Protein AF-A0A6N9DF84-F1 (afdb_monomer_lite)

Structure (mmCIF, N/CA/C/O backbone):
data_AF-A0A6N9DF84-F1
#
_entry.id   AF-A0A6N9DF84-F1
#
loop_
_atom_site.group_PDB
_atom_site.id
_atom_site.type_symbol
_atom_site.label_atom_id
_atom_site.label_alt_id
_atom_site.label_comp_id
_atom_site.label_asym_id
_atom_site.label_entity_id
_atom_site.label_seq_id
_atom_site.pdbx_PDB_ins_code
_atom_site.Cartn_x
_atom_site.Cartn_y
_atom_site.Cartn_z
_atom_site.occupancy
_atom_site.B_iso_or_equiv
_atom_site.auth_seq_id
_atom_site.auth_comp_id
_atom_site.auth_asym_id
_atom_site.auth_atom_id
_atom_site.pdbx_PDB_model_num
ATOM 1 N N . MET A 1 1 ? -8.464 32.380 10.630 1.00 71.69 1 MET A N 1
ATOM 2 C CA . MET A 1 1 ? -8.326 32.955 11.989 1.00 71.69 1 MET A CA 1
ATOM 3 C C . MET A 1 1 ? -9.601 33.672 12.402 1.00 71.69 1 MET A C 1
ATOM 5 O O . MET A 1 1 ? -10.217 34.323 11.565 1.00 71.69 1 MET A O 1
ATOM 9 N N . THR A 1 2 ? -10.036 33.519 13.653 1.00 75.25 2 THR A N 1
ATOM 10 C CA . THR A 1 2 ? -11.281 34.129 14.154 1.00 75.25 2 THR A CA 1
ATOM 11 C C . THR A 1 2 ? -11.087 35.616 14.469 1.00 75.25 2 THR A C 1
ATOM 13 O O . THR A 1 2 ? -9.963 36.092 14.637 1.00 75.25 2 THR A O 1
ATOM 16 N N . GLY A 1 3 ? -12.190 36.363 14.586 1.00 67.50 3 GLY A N 1
ATOM 17 C CA . GLY A 1 3 ? -12.148 37.767 15.011 1.00 67.50 3 GLY A CA 1
ATOM 18 C C . GLY A 1 3 ? -11.641 37.977 16.444 1.00 67.50 3 GLY A C 1
ATOM 19 O O . GLY A 1 3 ? -11.084 39.033 16.733 1.00 67.50 3 GLY A O 1
ATOM 20 N N . GLU A 1 4 ? -11.775 36.972 17.313 1.00 79.88 4 GLU A N 1
ATOM 21 C CA . GLU A 1 4 ? -11.398 37.064 18.731 1.00 79.88 4 GLU A CA 1
ATOM 22 C C . GLU A 1 4 ? -9.873 37.171 18.934 1.00 79.88 4 GLU A C 1
ATOM 24 O O . GLU A 1 4 ? -9.422 37.824 19.872 1.00 79.88 4 GLU A O 1
ATOM 29 N N . LEU A 1 5 ? -9.067 36.708 17.968 1.00 76.50 5 LEU A N 1
ATOM 30 C CA . LEU A 1 5 ? -7.610 36.879 17.998 1.00 76.50 5 LEU A CA 1
ATOM 31 C C . LEU A 1 5 ? -7.202 38.361 18.103 1.00 76.50 5 LEU A C 1
ATOM 33 O O . LEU A 1 5 ? -6.270 38.712 18.820 1.00 76.50 5 LEU A O 1
ATOM 37 N N . PHE A 1 6 ? -7.926 39.265 17.436 1.00 74.81 6 PHE A N 1
ATOM 38 C CA . PHE A 1 6 ? -7.647 40.704 17.508 1.00 74.81 6 PHE A CA 1
ATOM 39 C C . PHE A 1 6 ? -8.017 41.304 18.873 1.00 74.81 6 PHE A C 1
ATOM 41 O O . PHE A 1 6 ? -7.376 42.264 19.325 1.00 74.81 6 PHE A O 1
ATOM 48 N N . ASN A 1 7 ? -9.008 40.721 19.552 1.00 76.19 7 ASN A N 1
ATOM 49 C CA . ASN A 1 7 ? -9.367 41.086 20.919 1.00 76.19 7 ASN A CA 1
ATOM 50 C C . ASN A 1 7 ? -8.267 40.641 21.894 1.00 76.19 7 ASN A C 1
ATOM 52 O O . ASN A 1 7 ? -7.880 41.424 22.762 1.00 76.19 7 ASN A O 1
ATOM 56 N N . GLU A 1 8 ? -7.690 39.451 21.703 1.00 73.38 8 GLU A N 1
ATOM 57 C CA . GLU A 1 8 ? -6.551 38.967 22.492 1.00 73.38 8 GLU A CA 1
ATOM 58 C C . GLU A 1 8 ? -5.288 39.801 22.282 1.00 73.38 8 GLU A C 1
ATOM 60 O O . GLU A 1 8 ? -4.678 40.240 23.259 1.00 73.38 8 GLU A O 1
ATOM 65 N N . ILE A 1 9 ? -4.937 40.112 21.028 1.00 77.81 9 ILE A N 1
ATOM 66 C CA . ILE A 1 9 ? -3.773 40.955 20.724 1.00 77.81 9 ILE A CA 1
ATOM 67 C C . ILE A 1 9 ? -3.919 42.319 21.408 1.00 77.81 9 ILE A C 1
ATOM 69 O O . ILE A 1 9 ? -2.969 42.840 21.985 1.00 77.81 9 ILE A O 1
ATOM 73 N N . THR A 1 10 ? -5.121 42.894 21.431 1.00 78.50 10 THR A N 1
ATOM 74 C CA . THR A 1 10 ? -5.357 44.205 22.057 1.00 78.50 10 THR A CA 1
ATOM 75 C C . THR A 1 10 ? -5.093 44.208 23.572 1.00 78.50 10 THR A C 1
ATOM 77 O O . THR A 1 10 ? -4.711 45.253 24.110 1.00 78.50 10 THR A O 1
ATOM 80 N N . ARG A 1 11 ? -5.205 43.049 24.242 1.00 75.81 11 ARG A N 1
ATOM 81 C CA . ARG A 1 11 ? -4.964 42.866 25.686 1.00 75.81 11 ARG A CA 1
ATOM 82 C C . ARG A 1 11 ? -3.478 42.745 26.066 1.00 75.81 11 ARG A C 1
ATOM 84 O O . ARG A 1 11 ? -3.171 42.727 27.257 1.00 75.81 11 ARG A O 1
ATOM 91 N N . LEU A 1 12 ? -2.549 42.663 25.108 1.00 78.25 12 LEU A N 1
ATOM 92 C CA . LEU A 1 12 ? -1.112 42.581 25.408 1.00 78.25 12 LEU A CA 1
ATOM 93 C C . LEU A 1 12 ? -0.565 43.915 25.941 1.00 78.25 12 LEU A C 1
ATOM 95 O O . LEU A 1 12 ? -0.914 44.989 25.453 1.00 78.25 12 LEU A O 1
ATOM 99 N N . ALA A 1 13 ? 0.338 43.839 26.922 1.00 76.94 13 ALA A N 1
ATOM 100 C CA . ALA A 1 13 ? 0.861 45.017 27.617 1.00 76.94 13 ALA A CA 1
ATOM 101 C C . ALA A 1 13 ? 1.800 45.886 26.756 1.00 76.94 13 ALA A C 1
ATOM 103 O O . ALA A 1 13 ? 1.806 47.105 26.909 1.00 76.94 13 ALA A O 1
ATOM 104 N N . SER A 1 14 ? 2.586 45.283 25.853 1.00 85.44 14 SER A N 1
ATOM 105 C CA . SER A 1 14 ? 3.562 46.009 25.025 1.00 85.44 14 SER A CA 1
ATOM 106 C C . SER A 1 14 ? 2.943 46.493 23.704 1.00 85.44 14 SER A C 1
ATOM 108 O O . SER A 1 14 ? 2.490 45.662 22.911 1.00 85.44 14 SER A O 1
ATOM 110 N N . PRO A 1 15 ? 2.955 47.809 23.413 1.00 78.94 15 PRO A N 1
ATOM 111 C CA . PRO A 1 15 ? 2.490 48.355 22.136 1.00 78.94 15 PRO A CA 1
ATOM 112 C C . PRO A 1 15 ? 3.222 47.786 20.914 1.00 78.94 15 PRO A C 1
ATOM 114 O O . PRO A 1 15 ? 2.586 47.537 19.894 1.00 78.94 15 PRO A O 1
ATOM 117 N N . GLU A 1 16 ? 4.523 47.530 21.032 1.00 79.62 16 GLU A N 1
ATOM 118 C CA . GLU A 1 16 ? 5.366 47.000 19.952 1.00 79.62 16 GLU A CA 1
ATOM 119 C C . GLU A 1 16 ? 4.985 45.553 19.612 1.00 79.62 16 GLU A C 1
ATOM 121 O O . GLU A 1 16 ? 4.795 45.208 18.447 1.00 79.62 16 GLU A O 1
ATOM 126 N N . VAL A 1 17 ? 4.765 44.721 20.637 1.00 76.50 17 VAL A N 1
ATOM 127 C CA . VAL A 1 17 ? 4.307 43.332 20.463 1.00 76.50 17 VAL A CA 1
ATOM 128 C C . VAL A 1 17 ? 2.892 43.294 19.881 1.00 76.50 17 VAL A C 1
ATOM 130 O O . VAL A 1 17 ? 2.601 42.449 19.036 1.00 76.50 17 VAL A O 1
ATOM 133 N N . ARG A 1 18 ? 2.014 44.227 20.281 1.00 82.62 18 ARG A N 1
ATOM 134 C CA . ARG A 1 18 ? 0.667 44.343 19.700 1.00 82.62 18 ARG A CA 1
ATOM 135 C C . ARG A 1 18 ? 0.703 44.643 18.215 1.00 82.62 18 ARG A C 1
ATOM 137 O O . ARG A 1 18 ? -0.056 44.027 17.474 1.00 82.62 18 ARG A O 1
ATOM 144 N N . GLN A 1 19 ? 1.547 45.582 17.796 1.00 78.94 19 GLN A N 1
ATOM 145 C CA . GLN A 1 19 ? 1.646 45.943 16.388 1.00 78.94 19 GLN A CA 1
ATOM 146 C C . GLN A 1 19 ? 2.180 44.764 15.568 1.00 78.94 19 GLN A C 1
ATOM 148 O O . GLN A 1 19 ? 1.513 44.343 14.630 1.00 78.94 19 GLN A O 1
ATOM 153 N N . GLY A 1 20 ? 3.278 44.138 16.007 1.00 79.12 20 GLY A N 1
ATOM 154 C CA . GLY A 1 20 ? 3.841 42.976 15.312 1.00 79.12 20 GLY A CA 1
ATOM 155 C C . GLY A 1 20 ? 2.872 41.789 15.206 1.00 79.12 20 GLY A C 1
ATOM 156 O O . GLY A 1 20 ? 2.786 41.156 14.157 1.00 79.12 20 GLY A O 1
ATOM 157 N N . GLN A 1 21 ? 2.090 41.499 16.254 1.00 79.75 21 GLN A N 1
ATOM 158 C CA . GLN A 1 21 ? 1.081 40.435 16.183 1.00 79.75 21 GLN A CA 1
ATOM 159 C C . GLN A 1 21 ? -0.134 40.803 15.327 1.00 79.75 21 GLN A C 1
ATOM 161 O O . GLN A 1 21 ? -0.714 39.916 14.705 1.00 79.75 21 GLN A O 1
ATOM 166 N N . ARG A 1 22 ? -0.526 42.084 15.274 1.00 80.81 22 ARG A N 1
ATOM 167 C CA . ARG A 1 22 ? -1.588 42.547 14.367 1.00 80.81 22 ARG A CA 1
ATOM 168 C C . ARG A 1 22 ? -1.168 42.397 12.914 1.00 80.81 22 ARG A C 1
ATOM 170 O O . ARG A 1 22 ? -1.946 41.854 12.137 1.00 80.81 22 ARG A O 1
ATOM 177 N N . ASP A 1 23 ? 0.043 42.830 12.580 1.00 81.94 23 ASP A N 1
ATOM 178 C CA . ASP A 1 23 ? 0.577 42.745 11.220 1.00 81.94 23 ASP A CA 1
ATOM 179 C C . ASP A 1 23 ? 0.625 41.282 10.753 1.00 81.94 23 ASP A C 1
ATOM 181 O O . ASP A 1 23 ? 0.102 40.958 9.691 1.00 81.94 23 ASP A O 1
ATOM 185 N N . LEU A 1 24 ? 1.109 40.374 11.608 1.00 79.12 24 LEU A N 1
ATOM 186 C CA . LEU A 1 24 ? 1.111 38.936 11.332 1.00 79.12 24 LEU A CA 1
ATOM 187 C C . LEU A 1 24 ? -0.308 38.351 11.201 1.00 79.12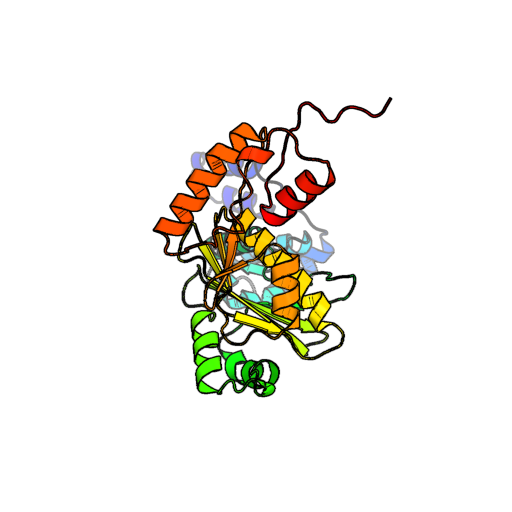 24 LEU A C 1
ATOM 189 O O . LEU A 1 24 ? -0.571 37.540 10.319 1.00 79.12 24 LEU A O 1
ATOM 193 N N . ALA A 1 25 ? -1.251 38.754 12.059 1.00 77.94 25 ALA A N 1
ATOM 194 C CA . ALA A 1 25 ? -2.633 38.271 11.997 1.00 77.94 25 ALA A CA 1
ATOM 195 C C . ALA A 1 25 ? -3.354 38.693 10.703 1.00 77.94 25 ALA A C 1
ATOM 197 O O . ALA A 1 25 ? -4.259 37.987 10.255 1.00 77.94 25 ALA A O 1
ATOM 198 N N . HIS A 1 26 ? -2.956 39.816 10.095 1.00 80.50 26 HIS A N 1
ATOM 199 C CA . HIS A 1 26 ? -3.494 40.277 8.814 1.00 80.50 26 HIS A CA 1
ATOM 200 C C . HIS A 1 26 ? -3.070 39.412 7.617 1.00 80.50 26 HIS A C 1
ATOM 202 O O . HIS A 1 26 ? -3.765 39.434 6.603 1.00 80.50 26 HIS A O 1
ATOM 208 N N . GLU A 1 27 ? -1.998 38.622 7.728 1.00 82.12 27 GLU A N 1
ATOM 209 C CA . GLU A 1 27 ? -1.557 37.707 6.664 1.00 82.12 27 GLU A CA 1
ATOM 210 C C . GLU A 1 27 ? -2.461 36.468 6.523 1.00 82.12 27 GLU A C 1
ATOM 212 O O . GLU A 1 27 ? -2.444 35.793 5.494 1.00 82.12 27 GLU A O 1
ATOM 217 N N . PHE A 1 28 ? -3.286 36.167 7.533 1.00 78.19 28 PHE A N 1
ATOM 218 C CA . PHE A 1 28 ? -4.138 34.980 7.549 1.00 78.19 28 PHE A CA 1
ATOM 219 C C . PHE A 1 28 ? -5.584 35.281 7.151 1.00 78.19 28 PHE A C 1
ATOM 221 O O . PHE A 1 28 ? -6.188 36.270 7.571 1.00 78.19 28 PHE A O 1
ATOM 228 N N . THR A 1 29 ? -6.204 34.352 6.418 1.00 78.94 29 THR A N 1
ATOM 229 C CA . THR A 1 29 ? -7.628 34.428 6.072 1.00 78.94 29 THR A CA 1
ATOM 230 C C . THR A 1 29 ? -8.490 34.494 7.331 1.00 78.94 29 THR A C 1
ATOM 232 O O . THR A 1 29 ? -8.415 33.629 8.214 1.00 78.94 29 THR A O 1
ATOM 235 N N . ARG A 1 30 ? -9.345 35.517 7.415 1.00 79.75 30 ARG A N 1
ATOM 236 C CA . ARG A 1 30 ? -10.306 35.668 8.507 1.00 79.75 30 ARG A CA 1
ATOM 237 C C . ARG A 1 30 ? -11.529 34.795 8.254 1.00 79.75 30 ARG A C 1
ATOM 239 O O . ARG A 1 30 ? -12.125 34.862 7.186 1.00 79.75 30 ARG A O 1
ATOM 246 N N . ILE A 1 31 ? -11.901 34.010 9.257 1.00 78.12 31 ILE A N 1
ATOM 247 C CA . ILE A 1 31 ? -13.101 33.175 9.218 1.00 78.12 31 ILE A CA 1
ATOM 248 C C . ILE A 1 31 ? -14.251 33.905 9.911 1.00 78.12 31 ILE A C 1
ATOM 250 O O . ILE A 1 31 ? -14.051 34.568 10.935 1.00 78.12 31 ILE A O 1
ATOM 254 N N . SER A 1 32 ? -15.439 33.819 9.321 1.00 76.56 32 SER A N 1
ATOM 255 C CA . SER A 1 32 ? -16.675 34.408 9.831 1.00 76.56 32 SER A CA 1
ATOM 256 C C . SER A 1 32 ? -17.834 33.495 9.453 1.00 76.56 32 SER A C 1
ATOM 258 O O . SER A 1 32 ? -17.913 33.070 8.306 1.00 76.56 32 SER A O 1
ATOM 260 N N . GLY A 1 33 ? -18.718 33.218 10.407 1.00 78.44 33 GLY A N 1
ATOM 261 C CA . GLY A 1 33 ? -19.920 32.406 10.211 1.00 78.44 33 GLY A CA 1
ATOM 262 C C . GLY A 1 33 ? -21.200 33.204 10.475 1.00 78.44 33 GLY A C 1
ATOM 263 O O . GLY A 1 33 ? -21.107 34.335 10.969 1.00 78.44 33 GLY A O 1
ATOM 264 N N . PRO A 1 34 ? -22.386 32.643 10.176 1.00 82.00 34 PRO A N 1
ATOM 265 C CA . PRO A 1 34 ? -23.667 33.247 10.534 1.00 82.00 34 PRO A CA 1
ATOM 266 C C . PRO A 1 34 ? -23.806 33.414 12.054 1.00 82.00 34 PRO A C 1
ATOM 268 O O . PRO A 1 34 ? -23.397 32.542 12.825 1.00 82.00 34 PRO A O 1
ATOM 271 N N . VAL A 1 35 ? -24.399 34.530 12.488 1.00 81.69 35 VAL A N 1
ATOM 272 C CA . VAL A 1 35 ? -24.532 34.868 13.918 1.00 81.69 35 VAL A CA 1
ATOM 273 C C . VAL A 1 35 ? -25.431 33.861 14.638 1.00 81.69 35 VAL A C 1
ATOM 275 O O . VAL A 1 35 ? -25.116 33.446 15.749 1.00 81.69 35 VAL A O 1
ATOM 278 N N . GLU A 1 36 ? -26.490 33.380 13.982 1.00 81.62 36 GLU A N 1
ATOM 279 C CA . GLU A 1 36 ? -27.411 32.407 14.576 1.00 81.62 36 GLU A CA 1
ATOM 280 C C . GLU A 1 36 ? -26.726 31.061 14.861 1.00 81.62 36 GLU A C 1
ATOM 282 O O . GLU A 1 36 ? -26.975 30.422 15.886 1.00 81.62 36 GLU A O 1
ATOM 287 N N . VAL A 1 37 ? -25.828 30.636 13.964 1.00 83.19 37 VAL A N 1
ATOM 288 C CA . VAL A 1 37 ? -25.052 29.397 14.123 1.00 83.19 37 VAL A CA 1
ATOM 289 C C . VAL A 1 37 ? -24.026 29.565 15.240 1.00 83.19 37 VAL A C 1
ATOM 291 O O . VAL A 1 37 ? -23.871 28.673 16.073 1.00 83.19 37 VAL A O 1
ATOM 294 N N . PHE A 1 38 ? -23.383 30.732 15.314 1.00 88.38 38 PHE A N 1
ATOM 295 C CA . PHE A 1 38 ? -22.461 31.062 16.396 1.00 88.38 38 PHE A CA 1
ATOM 296 C C . PHE A 1 38 ? -23.124 30.961 17.776 1.00 88.38 38 PHE A C 1
ATOM 298 O O . PHE A 1 38 ? -22.586 30.276 18.648 1.00 88.38 38 PHE A O 1
ATOM 305 N N . ASP A 1 39 ? -24.293 31.577 17.973 1.00 87.06 39 ASP A N 1
ATOM 306 C CA . ASP A 1 39 ? -24.990 31.567 19.266 1.00 87.06 39 ASP A CA 1
ATOM 307 C C . ASP A 1 39 ? -25.406 30.145 19.682 1.00 87.06 39 ASP A C 1
ATOM 309 O O . ASP A 1 39 ? -25.282 29.754 20.852 1.00 87.06 39 ASP A O 1
ATOM 313 N N . SER A 1 40 ? -25.841 29.334 18.710 1.00 87.06 40 SER A N 1
ATOM 314 C CA . SER A 1 40 ? -26.159 27.920 18.924 1.00 87.06 40 SER A CA 1
ATOM 315 C C . SER A 1 40 ? -24.924 27.121 19.359 1.00 87.06 40 SER A C 1
ATOM 317 O O . SER A 1 40 ? -24.951 26.446 20.394 1.00 87.06 40 SER A O 1
ATOM 319 N N . CYS A 1 41 ? -23.813 27.244 18.626 1.00 86.19 41 CYS A N 1
ATOM 320 C CA . CYS A 1 41 ? -22.551 26.578 18.946 1.00 86.19 41 CYS A CA 1
ATOM 321 C C . CYS A 1 41 ? -21.999 27.026 20.304 1.00 86.19 41 CYS A C 1
ATOM 323 O O . CYS A 1 41 ? -21.572 26.189 21.098 1.00 86.19 41 CYS A O 1
ATOM 325 N N . TYR A 1 42 ? -22.056 28.322 20.613 1.00 88.25 42 TYR A N 1
ATOM 326 C CA . TYR A 1 42 ? -21.597 28.866 21.890 1.00 88.25 42 TYR A CA 1
ATOM 327 C C . TYR A 1 42 ? -22.388 28.297 23.074 1.00 88.25 42 TYR A C 1
ATOM 329 O O . TYR A 1 42 ? -21.806 27.937 24.102 1.00 88.25 42 TYR A O 1
ATOM 337 N N . THR A 1 43 ? -23.707 28.162 22.921 1.00 88.12 43 THR A N 1
ATOM 338 C CA . THR A 1 43 ? -24.576 27.570 23.946 1.00 88.12 43 THR A CA 1
ATOM 339 C C . THR A 1 43 ? -24.208 26.109 24.202 1.00 88.12 43 THR A C 1
ATOM 341 O O . THR A 1 43 ? -23.990 25.725 25.352 1.00 88.12 43 THR A O 1
ATOM 344 N N . LYS A 1 44 ? -24.051 25.312 23.137 1.00 87.81 44 LYS A N 1
ATOM 345 C CA . LYS A 1 44 ? -23.635 23.904 23.235 1.00 87.81 44 LYS A CA 1
ATOM 346 C C . LYS A 1 44 ? -22.266 23.750 23.903 1.00 87.81 44 LYS A C 1
ATOM 348 O O . LYS A 1 44 ? -22.123 22.986 24.854 1.00 87.81 44 LYS A O 1
ATOM 353 N N . LEU A 1 45 ? -21.272 24.521 23.462 1.00 87.94 45 LEU A N 1
ATOM 354 C CA . LEU A 1 45 ? -19.913 24.485 24.014 1.00 87.94 45 LEU A CA 1
ATOM 355 C C . LEU A 1 45 ? -19.880 24.886 25.494 1.00 87.94 45 LEU A C 1
ATOM 357 O O . LEU A 1 45 ? -19.173 24.264 26.287 1.00 87.94 45 LEU A O 1
ATOM 361 N N . SER A 1 46 ? -20.696 25.867 25.889 1.00 87.88 46 SER A N 1
ATOM 362 C CA . SER A 1 46 ? -20.843 26.279 27.290 1.00 87.88 46 SER A CA 1
ATOM 363 C C . SER A 1 46 ? -21.452 25.177 28.165 1.00 87.88 46 SER A C 1
ATOM 365 O O . SER A 1 46 ? -21.094 25.061 29.337 1.00 87.88 46 SER A O 1
ATOM 367 N N . SER A 1 47 ? -22.345 24.342 27.621 1.00 87.56 47 SER A N 1
ATOM 368 C CA . SER A 1 47 ? -22.870 23.167 28.331 1.00 87.56 47 SER A CA 1
ATOM 369 C C . SER A 1 47 ? -21.822 22.065 28.512 1.00 87.56 47 SER A C 1
ATOM 371 O O . SER A 1 47 ? -21.831 21.390 29.538 1.00 87.56 47 SER A O 1
ATOM 373 N N . ILE A 1 48 ? -20.900 21.906 27.557 1.00 85.56 48 ILE A N 1
ATOM 374 C CA . ILE A 1 48 ? -19.846 20.878 27.589 1.00 85.56 48 ILE A CA 1
ATOM 375 C C . ILE A 1 48 ? -18.703 21.283 28.527 1.00 85.56 48 ILE A C 1
ATOM 377 O O . ILE A 1 48 ? -18.302 20.525 29.408 1.00 85.56 48 ILE A O 1
ATOM 381 N N . MET A 1 49 ? -18.164 22.488 28.339 1.00 84.88 49 MET A N 1
ATOM 382 C CA . MET A 1 49 ? -16.953 22.951 29.027 1.00 84.88 49 MET A CA 1
ATOM 383 C C . MET A 1 49 ? -17.245 23.718 30.327 1.00 84.88 49 MET A C 1
ATOM 385 O O . MET A 1 49 ? -16.320 24.022 31.092 1.00 84.88 49 MET A O 1
ATOM 389 N N . GLY A 1 50 ? -18.522 24.013 30.584 1.00 83.00 50 GLY A N 1
ATOM 390 C CA . GLY A 1 50 ? -18.991 24.875 31.661 1.00 83.00 50 GLY A CA 1
ATOM 391 C C . GLY A 1 50 ? -18.957 26.361 31.293 1.00 83.00 50 GLY A C 1
ATOM 392 O O . GLY A 1 50 ? -18.263 26.787 30.371 1.00 83.00 50 GLY A O 1
ATOM 393 N N . LEU A 1 51 ? -19.701 27.168 32.055 1.00 81.12 51 LEU A N 1
ATOM 394 C CA . LEU A 1 51 ? -19.702 28.624 31.903 1.00 81.12 51 LEU A CA 1
ATOM 395 C C . LEU A 1 51 ? -18.303 29.199 32.166 1.00 81.12 51 LEU A C 1
ATOM 397 O O . LEU A 1 51 ? -17.660 28.850 33.162 1.00 81.12 51 LEU A O 1
ATOM 401 N N . ALA A 1 52 ? -17.862 30.101 31.286 1.00 79.25 52 ALA A N 1
ATOM 402 C CA . ALA A 1 52 ? -16.585 30.792 31.415 1.00 79.25 52 ALA A CA 1
ATOM 403 C C . ALA A 1 52 ? -16.502 31.565 32.737 1.00 79.25 52 ALA A C 1
ATOM 405 O O . ALA A 1 52 ? -17.371 32.374 33.062 1.00 79.25 52 ALA A O 1
ATOM 406 N N . LYS A 1 53 ? -15.427 31.333 33.492 1.00 78.56 53 LYS A N 1
ATOM 407 C CA . LYS A 1 53 ? -15.188 31.968 34.798 1.00 78.56 53 LYS A CA 1
ATOM 408 C C . LYS A 1 53 ? -14.322 33.221 34.708 1.00 78.56 53 LYS A C 1
ATOM 410 O O . LYS A 1 53 ? -14.198 33.949 35.687 1.00 78.56 53 LYS A O 1
ATOM 415 N N . ASN A 1 54 ? -13.675 33.444 33.567 1.00 80.06 54 ASN A N 1
ATOM 416 C CA . ASN A 1 54 ? -12.815 34.593 33.311 1.00 80.06 54 ASN A CA 1
ATOM 417 C C . ASN A 1 54 ? -12.782 34.930 31.810 1.00 80.06 54 ASN A C 1
ATOM 419 O O . ASN A 1 54 ? -13.229 34.149 30.969 1.00 80.06 54 ASN A O 1
ATOM 423 N N . ASP A 1 55 ? -12.211 36.088 31.478 1.00 76.00 55 ASP A N 1
ATOM 424 C CA . ASP A 1 55 ? -12.167 36.614 30.108 1.00 76.00 55 ASP A CA 1
ATOM 425 C C . ASP A 1 55 ? -11.344 35.772 29.125 1.00 76.00 55 ASP A C 1
ATOM 427 O O . ASP A 1 55 ? -11.500 35.940 27.914 1.00 76.00 55 ASP A O 1
ATOM 431 N N . ARG A 1 56 ? -10.455 34.898 29.618 1.00 75.44 56 ARG A N 1
ATOM 432 C CA . ARG A 1 56 ? -9.698 33.962 28.771 1.00 75.44 56 ARG A CA 1
ATOM 433 C C . ARG A 1 56 ? -10.570 32.778 28.384 1.00 75.44 56 ARG A C 1
ATOM 435 O O . ARG A 1 56 ? -10.737 32.522 27.206 1.00 75.44 56 ARG A O 1
ATOM 442 N N . GLU A 1 57 ? -11.244 32.169 29.356 1.00 78.19 57 GLU A N 1
ATOM 443 C CA . GLU A 1 57 ? -12.180 31.071 29.086 1.00 78.19 57 GLU A CA 1
ATOM 444 C C . GLU A 1 57 ? -13.345 31.506 28.183 1.00 78.19 57 GLU A C 1
ATOM 446 O O . GLU A 1 57 ? -13.841 30.723 27.377 1.00 78.19 57 GLU A O 1
ATOM 451 N N . SER A 1 58 ? -13.777 32.766 28.302 1.00 81.50 58 SER A N 1
ATOM 452 C CA . SER A 1 58 ? -14.779 33.359 27.409 1.00 81.50 58 SER A CA 1
ATOM 453 C C . SER A 1 58 ? -14.243 33.509 25.981 1.00 81.50 58 SER A C 1
ATOM 455 O O . SER A 1 58 ? -14.948 33.193 25.024 1.00 81.50 58 SER A O 1
ATOM 457 N N . SER A 1 59 ? -12.980 33.928 25.841 1.00 81.00 59 SER A N 1
ATOM 458 C CA . SER A 1 59 ? -12.274 33.991 24.555 1.00 81.00 59 SER A CA 1
ATOM 459 C C . SER A 1 59 ? -12.220 32.609 23.901 1.00 81.00 59 SER A C 1
ATOM 461 O O . SER A 1 59 ? -12.678 32.447 22.772 1.00 81.00 59 SER A O 1
ATOM 463 N N . ASP A 1 60 ? -11.775 31.587 24.637 1.00 84.44 60 ASP A N 1
ATOM 464 C CA . ASP A 1 60 ? -11.626 30.213 24.141 1.00 84.44 60 ASP A CA 1
ATOM 465 C C . ASP A 1 60 ? -12.940 29.644 23.581 1.00 84.44 60 ASP A C 1
ATOM 467 O O . ASP A 1 60 ? -12.974 29.086 22.480 1.00 84.44 60 ASP A O 1
ATOM 471 N N . LEU A 1 61 ? -14.049 29.837 24.306 1.00 86.62 61 LEU A N 1
ATOM 472 C CA . LEU A 1 61 ? -15.379 29.409 23.860 1.00 86.62 61 LEU A CA 1
ATOM 473 C C . LEU A 1 61 ? -15.826 30.138 22.591 1.00 86.62 61 LEU A C 1
ATOM 475 O O . LEU A 1 61 ? -16.400 29.518 21.696 1.00 86.62 61 LEU A O 1
ATOM 479 N N . ARG A 1 62 ? -15.551 31.443 22.478 1.00 86.25 62 ARG A N 1
ATOM 480 C CA . ARG A 1 62 ? -15.868 32.222 21.270 1.00 86.25 62 ARG A CA 1
ATOM 481 C C . ARG A 1 62 ? -15.003 31.814 20.088 1.00 86.25 62 ARG A C 1
ATOM 483 O O . ARG A 1 62 ? -15.505 31.739 18.971 1.00 86.25 62 ARG A O 1
ATOM 490 N N . HIS A 1 63 ? -13.724 31.525 20.318 1.00 86.88 63 HIS A N 1
ATOM 491 C CA . HIS A 1 63 ? -12.816 31.001 19.305 1.00 86.88 63 HIS A CA 1
ATOM 492 C C . HIS A 1 63 ? -13.347 29.685 18.717 1.00 86.88 63 HIS A C 1
ATOM 494 O O . HIS A 1 63 ? -13.440 29.555 17.494 1.00 86.88 63 HIS A O 1
ATOM 500 N N . LEU A 1 64 ? -13.765 28.749 19.569 1.00 86.88 64 LEU A N 1
ATOM 501 C CA . LEU A 1 64 ? -14.378 27.490 19.140 1.00 86.88 64 LEU A CA 1
ATOM 502 C C . LEU A 1 64 ? -15.721 27.707 18.431 1.00 86.88 64 LEU A C 1
ATOM 504 O O . LEU A 1 64 ? -15.927 27.174 17.344 1.00 86.88 64 LEU A O 1
ATOM 508 N N . ALA A 1 65 ? -16.604 28.541 18.986 1.00 87.38 65 ALA A N 1
ATOM 509 C CA . ALA A 1 65 ? -17.911 28.820 18.392 1.00 87.38 65 ALA A CA 1
ATOM 510 C C . ALA A 1 65 ? -17.795 29.483 17.009 1.00 87.38 65 ALA A C 1
ATOM 512 O O . ALA A 1 65 ? -18.523 29.117 16.091 1.00 87.38 65 ALA A O 1
ATOM 513 N N . HIS A 1 66 ? -16.849 30.408 16.820 1.00 85.38 66 HIS A N 1
ATOM 514 C CA . HIS A 1 66 ? -16.569 30.995 15.507 1.00 85.38 66 HIS A CA 1
ATOM 515 C C . HIS A 1 66 ? -15.989 29.987 14.515 1.00 85.38 66 HIS A C 1
ATOM 517 O O . HIS A 1 66 ? -16.262 30.096 13.324 1.00 85.38 66 HIS A O 1
ATOM 523 N N . THR A 1 67 ? -15.190 29.032 14.992 1.00 86.31 67 THR A N 1
ATOM 524 C CA . THR A 1 67 ? -14.627 27.965 14.153 1.00 86.31 67 THR A CA 1
ATOM 525 C C . THR A 1 67 ? -15.739 27.047 13.652 1.00 86.31 67 THR A C 1
ATOM 527 O O . THR A 1 67 ? -15.846 26.827 12.449 1.00 86.31 67 THR A O 1
ATOM 530 N N . ALA A 1 68 ? -16.636 26.630 14.550 1.00 85.81 68 ALA A N 1
ATOM 531 C CA . ALA A 1 68 ? -17.811 25.834 14.208 1.00 85.81 68 ALA A CA 1
ATOM 532 C C . ALA A 1 68 ? -18.769 26.581 13.265 1.00 85.81 68 ALA A C 1
ATOM 534 O O . ALA A 1 68 ? -19.178 26.045 12.241 1.00 85.81 68 ALA A O 1
ATOM 535 N N . ALA A 1 69 ? -19.083 27.847 13.560 1.00 84.94 69 ALA A N 1
ATOM 536 C CA . ALA A 1 69 ? -19.999 28.645 12.744 1.00 84.94 69 ALA A CA 1
ATOM 537 C C . ALA A 1 69 ? -19.470 28.941 11.334 1.00 84.94 69 ALA A C 1
ATOM 539 O O . ALA A 1 69 ? -20.256 29.210 10.430 1.00 84.94 69 ALA A O 1
ATOM 540 N N . ALA A 1 70 ? -18.150 28.929 11.154 1.00 82.19 70 ALA A N 1
ATOM 541 C CA . ALA A 1 70 ? -17.504 29.102 9.859 1.00 82.19 70 ALA A CA 1
ATOM 542 C C . ALA A 1 70 ? -17.269 27.774 9.114 1.00 82.19 70 ALA A C 1
ATOM 544 O O . ALA A 1 70 ? -16.555 27.785 8.115 1.00 82.19 70 ALA A O 1
ATOM 545 N N . GLU A 1 71 ? -17.821 26.656 9.606 1.00 80.19 71 GLU A N 1
ATOM 546 C CA . GLU A 1 71 ? -17.667 25.311 9.027 1.00 80.19 71 GLU A CA 1
ATOM 547 C C . GLU A 1 71 ? -16.195 24.885 8.870 1.00 80.19 71 GLU A C 1
ATOM 549 O O . GLU A 1 71 ? -15.814 24.182 7.936 1.00 80.19 71 GLU A O 1
ATOM 554 N N . VAL A 1 72 ? -15.337 25.329 9.793 1.00 79.94 72 VAL A N 1
ATOM 555 C CA . VAL A 1 72 ? -13.925 24.945 9.814 1.00 79.94 72 VAL A CA 1
ATOM 556 C C . VAL A 1 72 ? -13.762 23.671 10.633 1.00 79.94 72 VAL A C 1
ATOM 558 O O . VAL A 1 72 ? -14.055 23.646 11.824 1.00 79.94 72 VAL A O 1
ATOM 561 N N . GLU A 1 73 ? -13.240 22.632 9.988 1.00 78.25 73 GLU A N 1
ATOM 562 C CA . GLU A 1 73 ? -13.125 21.282 10.548 1.00 78.25 73 GLU A CA 1
ATOM 563 C C . GLU A 1 73 ? -12.125 21.181 11.709 1.00 78.25 73 GLU A C 1
ATOM 565 O O . GLU A 1 73 ? -12.374 20.470 12.676 1.00 78.25 73 GLU A O 1
ATOM 570 N N . PHE A 1 74 ? -11.012 21.920 11.665 1.00 82.25 74 PHE A N 1
ATOM 571 C CA . PHE A 1 74 ? -9.932 21.784 12.647 1.00 82.25 74 PHE A CA 1
ATOM 572 C C . PHE A 1 74 ? -9.775 23.014 13.539 1.00 82.25 74 PHE A C 1
ATOM 574 O O . PHE A 1 74 ? -9.658 24.147 13.066 1.00 82.25 74 PHE A O 1
ATOM 581 N N . PHE A 1 75 ? -9.651 22.773 14.845 1.00 85.50 75 PHE A N 1
ATOM 582 C CA . PHE A 1 75 ? -9.271 23.778 15.832 1.00 85.50 75 PHE A CA 1
ATOM 583 C C . PHE A 1 75 ? -7.953 23.404 16.512 1.00 85.50 75 PHE A C 1
ATOM 585 O O . PHE A 1 75 ? -7.871 22.477 17.320 1.00 85.50 75 PHE A O 1
ATOM 592 N N . VAL A 1 76 ? -6.897 24.148 16.190 1.00 84.38 76 VAL A N 1
ATOM 593 C CA . VAL A 1 76 ? -5.535 23.836 16.633 1.00 84.38 76 VAL A CA 1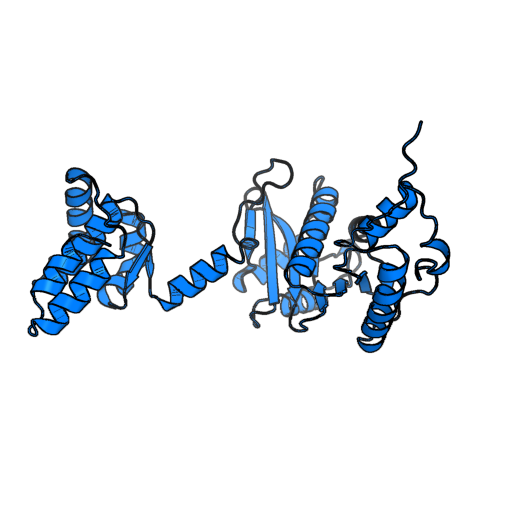
ATOM 594 C C . VAL A 1 76 ? -5.213 24.611 17.902 1.00 84.38 76 VAL A C 1
ATOM 596 O O . VAL A 1 76 ? -5.156 25.839 17.893 1.00 84.38 76 VAL A O 1
ATOM 599 N N . THR A 1 77 ? -4.955 23.901 18.998 1.00 85.25 77 THR A N 1
ATOM 600 C CA . THR A 1 77 ? -4.666 24.520 20.295 1.00 85.25 77 THR A CA 1
ATOM 601 C C . THR A 1 77 ? -3.679 23.705 21.127 1.00 85.25 77 THR A C 1
ATOM 603 O O . THR A 1 77 ? -3.482 22.508 20.928 1.00 85.25 77 THR A O 1
ATOM 606 N N . ARG A 1 78 ? -3.022 24.369 22.081 1.00 79.81 78 ARG A N 1
ATOM 607 C CA . ARG A 1 78 ? -2.218 23.719 23.131 1.00 79.81 78 ARG A CA 1
ATOM 608 C C . ARG A 1 78 ? -2.941 23.691 24.481 1.00 79.81 78 ARG A C 1
ATOM 610 O O . ARG A 1 78 ? -2.358 23.221 25.451 1.00 79.81 78 ARG A O 1
ATOM 617 N N . ASP A 1 79 ? -4.165 24.210 24.550 1.00 85.19 79 ASP A N 1
ATOM 618 C CA . ASP A 1 79 ? -4.929 24.293 25.791 1.00 85.19 79 ASP A CA 1
ATOM 619 C C . ASP A 1 79 ? -5.468 22.914 26.212 1.00 85.19 79 ASP A C 1
ATOM 621 O O . ASP A 1 79 ? -6.309 22.313 25.541 1.00 85.19 79 ASP A O 1
ATOM 625 N N . GLU A 1 80 ? -4.997 22.416 27.356 1.00 83.06 80 GLU A N 1
ATOM 626 C CA . GLU A 1 80 ? -5.386 21.109 27.898 1.00 83.06 80 GLU A CA 1
ATOM 627 C C . GLU A 1 80 ? -6.870 21.017 28.265 1.00 83.06 80 GLU A C 1
ATOM 629 O O . GLU A 1 80 ? -7.454 19.934 28.210 1.00 83.06 80 GLU A O 1
ATOM 634 N N . LYS A 1 81 ? -7.504 22.135 28.640 1.00 84.62 81 LYS A N 1
ATOM 635 C CA . LYS A 1 81 ? -8.926 22.171 28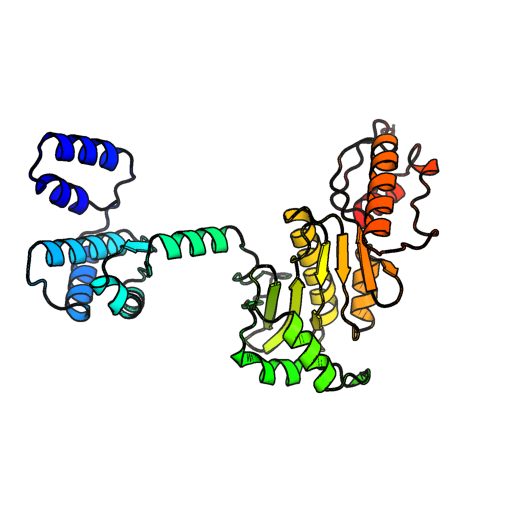.987 1.00 84.62 81 LYS A CA 1
ATOM 636 C C . LYS A 1 81 ? -9.769 21.908 27.746 1.00 84.62 81 LYS A C 1
ATOM 638 O O . LYS A 1 81 ? -10.679 21.090 27.821 1.00 84.62 81 LYS A O 1
ATOM 643 N N . ILE A 1 82 ? -9.443 22.533 26.614 1.00 86.50 82 ILE A N 1
ATOM 644 C CA . ILE A 1 82 ? -10.122 22.278 25.332 1.00 86.50 82 ILE A CA 1
ATOM 645 C C . ILE A 1 82 ? -9.862 20.837 24.875 1.00 86.50 82 ILE A C 1
ATOM 647 O O . ILE A 1 82 ? -10.797 20.096 24.578 1.00 86.50 82 ILE A O 1
ATOM 651 N N . LEU A 1 83 ? -8.597 20.403 24.892 1.00 81.81 83 LEU A N 1
ATOM 652 C CA . LEU A 1 83 ? -8.195 19.068 24.427 1.00 81.81 83 LEU A CA 1
ATOM 653 C C . LEU A 1 83 ? -8.793 17.921 25.256 1.00 81.81 83 LEU A C 1
ATOM 655 O O . LEU A 1 83 ? -8.916 16.798 24.751 1.00 81.81 83 LEU A O 1
ATOM 659 N N . LYS A 1 84 ? -9.167 18.189 26.513 1.00 83.38 84 LYS A N 1
ATOM 660 C CA . LYS A 1 84 ? -9.881 17.249 27.384 1.00 83.38 84 LYS A CA 1
ATOM 661 C C . LYS A 1 84 ? -11.299 16.951 26.889 1.00 83.38 84 LYS A C 1
ATOM 663 O O . LYS A 1 84 ? -11.719 15.808 27.013 1.00 83.38 84 LYS A O 1
ATOM 668 N N . PHE A 1 85 ? -11.995 17.940 26.328 1.00 86.75 85 PHE A N 1
ATOM 669 C CA . PHE A 1 85 ? -13.379 17.822 25.841 1.00 86.75 85 PHE A CA 1
ATOM 670 C C . PHE A 1 85 ? -13.468 17.622 24.320 1.00 86.75 85 PHE A C 1
ATOM 672 O O . PHE A 1 85 ? -14.523 17.820 23.725 1.00 86.75 85 PHE A O 1
ATOM 679 N N . ARG A 1 86 ? -12.359 17.265 23.659 1.00 84.44 86 ARG A N 1
ATOM 680 C CA . ARG A 1 86 ? -12.281 17.230 22.190 1.00 84.44 86 ARG A CA 1
ATOM 681 C C . ARG A 1 86 ? -13.334 16.335 21.528 1.00 84.44 86 ARG A C 1
ATOM 683 O O . ARG A 1 86 ? -13.845 16.710 20.485 1.00 84.44 86 ARG A O 1
ATOM 690 N N . LYS A 1 87 ? -13.682 15.196 22.142 1.00 72.38 87 LYS A N 1
ATOM 691 C CA . LYS A 1 87 ? -14.668 14.251 21.587 1.00 72.38 87 LYS A CA 1
ATOM 692 C C . LYS A 1 87 ? -16.082 14.813 21.675 1.00 72.38 87 LYS A C 1
ATOM 694 O O . LYS A 1 87 ? -16.877 14.671 20.759 1.00 72.38 87 LYS A O 1
ATOM 699 N N . GLU A 1 88 ? -16.401 15.438 22.799 1.00 82.00 88 GLU A N 1
ATOM 700 C CA . GLU A 1 88 ? -17.689 16.066 23.048 1.00 82.00 88 GLU A CA 1
ATOM 701 C C . GLU A 1 88 ? -17.881 17.290 22.146 1.00 82.00 88 GLU A C 1
ATOM 703 O O . GLU A 1 88 ? -18.959 17.474 21.588 1.00 82.00 88 GLU A O 1
ATOM 708 N N . ILE A 1 89 ? -16.823 18.084 21.950 1.00 83.00 89 ILE A N 1
ATOM 709 C CA . ILE A 1 89 ? -16.811 19.216 21.015 1.00 83.00 89 ILE A CA 1
ATOM 710 C C . ILE A 1 89 ? -17.055 18.730 19.581 1.00 83.00 89 ILE A C 1
ATOM 712 O O . ILE A 1 89 ? -17.939 19.263 18.909 1.00 83.00 89 ILE A O 1
ATOM 716 N N . GLU A 1 90 ? -16.324 17.707 19.134 1.00 83.56 90 GLU A N 1
ATOM 717 C CA . GLU A 1 90 ? -16.454 17.119 17.795 1.00 83.56 90 GLU A CA 1
ATOM 718 C C . GLU A 1 90 ? -17.874 16.598 17.544 1.00 83.56 90 GLU A C 1
ATOM 720 O O . GLU A 1 90 ? -18.497 16.966 16.552 1.00 83.56 90 GLU A O 1
ATOM 725 N N . ASN A 1 91 ? -18.441 15.835 18.481 1.00 76.81 91 ASN A N 1
ATOM 726 C CA . ASN A 1 91 ? -19.789 15.279 18.336 1.00 76.81 91 ASN A CA 1
ATOM 727 C C . ASN A 1 91 ? -20.887 16.352 18.224 1.00 76.81 91 ASN A C 1
ATOM 729 O O . ASN A 1 91 ? -21.871 16.156 17.516 1.00 76.81 91 ASN A O 1
ATOM 733 N N . GLU A 1 92 ? -20.747 17.474 18.933 1.00 81.12 92 GLU A N 1
ATOM 734 C CA . GLU A 1 92 ? -21.796 18.501 19.021 1.00 81.12 92 GLU A CA 1
ATOM 735 C C . GLU A 1 92 ? -21.668 19.618 17.981 1.00 81.12 92 GLU A C 1
ATOM 737 O O . GLU A 1 92 ? -22.657 20.300 17.671 1.00 81.12 92 GLU A O 1
ATOM 742 N N . THR A 1 93 ? -20.453 19.834 17.470 1.00 80.19 93 THR A N 1
ATOM 743 C CA . THR A 1 93 ? -20.129 20.964 16.585 1.00 80.19 93 THR A CA 1
ATOM 744 C C . THR A 1 93 ? -19.481 20.563 15.263 1.00 80.19 93 THR A C 1
ATOM 746 O O . THR A 1 93 ? -19.415 21.397 14.368 1.00 80.19 93 THR A O 1
ATOM 749 N N . GLY A 1 94 ? -19.005 19.322 15.126 1.00 75.94 94 GLY A N 1
ATOM 750 C CA . GLY A 1 94 ? -18.222 18.858 13.978 1.00 75.94 94 GLY A CA 1
ATOM 751 C C . GLY A 1 94 ? -16.762 19.328 13.972 1.00 75.94 94 GLY A C 1
ATOM 752 O O . GLY A 1 94 ? -16.027 18.988 13.053 1.00 75.94 94 GLY A O 1
ATOM 753 N N . VAL A 1 95 ? -16.325 20.101 14.975 1.00 82.69 95 VAL A N 1
ATOM 754 C CA . VAL A 1 95 ? -14.961 20.648 15.042 1.00 82.69 95 VAL A CA 1
ATOM 755 C C . VAL A 1 95 ? -14.022 19.699 15.784 1.00 82.69 95 VAL A C 1
ATOM 757 O O . VAL A 1 95 ? -14.234 19.376 16.953 1.00 82.69 95 VAL A O 1
ATOM 760 N N . ILE A 1 96 ? -12.919 19.335 15.140 1.00 81.88 96 ILE A N 1
ATOM 761 C CA . ILE A 1 96 ? -11.863 18.489 15.690 1.00 81.88 96 ILE A CA 1
ATOM 762 C C . ILE A 1 96 ? -10.824 19.371 16.392 1.00 81.88 96 ILE A C 1
ATOM 764 O O . ILE A 1 96 ? -10.034 20.079 15.761 1.00 81.88 96 ILE A O 1
ATOM 768 N N . ALA A 1 97 ? -10.808 19.326 17.727 1.00 85.31 97 ALA A N 1
ATOM 769 C CA . ALA A 1 97 ? -9.814 20.028 18.536 1.00 85.31 97 ALA A CA 1
ATOM 770 C C . ALA A 1 97 ? -8.539 19.187 18.718 1.00 85.31 97 ALA A C 1
ATOM 772 O O . ALA A 1 97 ? -8.584 18.084 19.272 1.00 85.31 97 ALA A O 1
ATOM 773 N N . MET A 1 98 ? -7.388 19.723 18.308 1.00 80.69 98 MET A N 1
ATOM 774 C CA . MET A 1 98 ? -6.133 18.963 18.254 1.00 80.69 98 MET A CA 1
ATOM 775 C C . MET A 1 98 ? -4.885 19.811 18.522 1.00 80.69 98 MET A C 1
ATOM 777 O O . MET A 1 98 ? -4.926 21.043 18.463 1.00 80.69 98 MET A O 1
ATOM 781 N N . ARG A 1 99 ? -3.746 19.161 18.801 1.00 81.19 99 ARG A N 1
ATOM 782 C CA . ARG A 1 99 ? -2.465 19.867 18.967 1.00 81.19 99 ARG A CA 1
ATOM 783 C C . ARG A 1 99 ? -1.833 20.209 17.618 1.00 81.19 99 ARG A C 1
ATOM 785 O O . ARG A 1 99 ? -2.048 19.494 16.644 1.00 81.19 99 ARG A O 1
ATOM 792 N N . PRO A 1 100 ? -0.935 21.213 17.565 1.00 76.69 100 PRO A N 1
ATOM 793 C CA . PRO A 1 100 ? -0.141 21.479 16.365 1.00 76.69 100 PRO A CA 1
ATOM 794 C C . PRO A 1 100 ? 0.649 20.259 15.863 1.00 76.69 100 PRO A C 1
ATOM 796 O O . PRO A 1 100 ? 0.746 20.045 14.662 1.00 76.69 100 PRO A O 1
ATOM 799 N N . ALA A 1 101 ? 1.192 19.444 16.775 1.00 69.44 101 ALA A N 1
ATOM 800 C CA . ALA A 1 101 ? 1.907 18.219 16.410 1.00 69.44 101 ALA A CA 1
ATOM 801 C C . ALA A 1 101 ? 0.975 17.165 15.788 1.00 69.44 101 ALA A C 1
ATOM 803 O O . ALA A 1 101 ? 1.367 16.491 14.841 1.00 69.44 101 ALA A O 1
ATOM 804 N N . ASP A 1 102 ? -0.263 17.075 16.275 1.00 65.38 102 ASP A N 1
ATOM 805 C CA . ASP A 1 102 ? -1.276 16.166 15.738 1.00 65.38 102 ASP A CA 1
ATOM 806 C C . ASP A 1 102 ? -1.746 16.646 14.357 1.00 65.38 102 ASP A C 1
ATOM 808 O O . ASP A 1 102 ? -1.951 15.836 13.466 1.00 65.38 102 ASP A O 1
ATOM 812 N N . LEU A 1 103 ? -1.839 17.963 14.133 1.00 71.56 103 LEU A N 1
ATOM 813 C CA . LEU A 1 103 ? -2.144 18.516 12.811 1.00 71.56 103 LEU A CA 1
ATOM 814 C C . LEU A 1 103 ? -1.053 18.180 11.792 1.00 71.56 103 LEU A C 1
ATOM 816 O O . LEU A 1 103 ? -1.365 17.880 10.648 1.00 71.56 103 LEU A O 1
ATOM 820 N N . LEU A 1 104 ? 0.225 18.215 12.184 1.00 63.09 104 LEU A N 1
ATOM 821 C CA . LEU A 1 104 ? 1.311 17.781 11.299 1.00 63.09 104 LEU A CA 1
ATOM 822 C C . LEU A 1 104 ? 1.164 16.305 10.926 1.00 63.09 104 LEU A C 1
ATOM 824 O O . LEU A 1 104 ? 1.410 15.951 9.778 1.00 63.09 104 LEU A O 1
ATOM 828 N N . ILE A 1 105 ? 0.722 15.473 11.872 1.00 54.72 105 ILE A N 1
ATOM 829 C CA . ILE A 1 105 ? 0.406 14.065 11.636 1.00 54.72 105 ILE A CA 1
ATOM 830 C C . ILE A 1 105 ? -0.802 13.928 10.695 1.00 54.72 105 ILE A C 1
ATOM 832 O O . ILE A 1 105 ? -0.733 13.132 9.771 1.00 54.72 105 ILE A O 1
ATOM 836 N N . GLU A 1 106 ? -1.871 14.709 10.858 1.00 55.59 106 GLU A N 1
ATOM 837 C CA . GLU A 1 106 ? -3.030 14.689 9.947 1.00 55.59 106 GLU A CA 1
ATOM 838 C C . GLU A 1 106 ? -2.687 15.214 8.546 1.00 55.59 106 GLU A C 1
ATOM 840 O O . GLU A 1 106 ? -3.084 14.627 7.548 1.00 55.59 106 GLU A O 1
ATOM 845 N N . ILE A 1 107 ? -1.874 16.266 8.430 1.00 55.94 107 ILE A N 1
ATOM 846 C CA . ILE A 1 107 ? -1.376 16.759 7.137 1.00 55.94 107 ILE A CA 1
ATOM 847 C C . ILE A 1 107 ? -0.484 15.705 6.471 1.00 55.94 107 ILE A C 1
ATOM 849 O O . ILE A 1 107 ? -0.548 15.532 5.253 1.00 55.94 107 ILE A O 1
ATOM 853 N N . ASP A 1 108 ? 0.335 14.992 7.246 1.00 45.44 108 ASP A N 1
ATOM 854 C CA . ASP A 1 108 ? 1.139 13.876 6.751 1.00 45.44 108 ASP A CA 1
ATOM 855 C C . ASP A 1 108 ? 0.257 12.683 6.345 1.00 45.44 108 ASP A C 1
ATOM 857 O O . ASP A 1 108 ? 0.489 12.086 5.300 1.00 45.44 108 ASP A O 1
ATOM 861 N N . GLN A 1 109 ? -0.825 12.393 7.074 1.00 41.81 109 GLN A N 1
ATOM 862 C CA . GLN A 1 109 ? -1.832 11.389 6.701 1.00 41.81 109 GLN A CA 1
ATOM 863 C C . GLN A 1 109 ? -2.598 11.771 5.423 1.00 41.81 109 GLN A C 1
ATOM 865 O O . GLN A 1 109 ? -2.802 10.923 4.556 1.00 41.81 109 GLN A O 1
ATOM 870 N N . VAL A 1 110 ? -2.956 13.047 5.255 1.00 43.81 110 VAL A N 1
ATOM 871 C CA . VAL A 1 110 ? -3.578 13.594 4.036 1.00 43.81 110 VAL A CA 1
ATOM 872 C C . VAL A 1 110 ? -2.578 13.642 2.874 1.00 43.81 110 VAL A C 1
ATOM 874 O O . VAL A 1 110 ? -2.966 13.558 1.716 1.00 43.81 110 VAL A O 1
ATOM 877 N N . ARG A 1 111 ? -1.269 13.726 3.125 1.00 42.75 111 ARG A N 1
ATOM 878 C CA . ARG A 1 111 ? -0.250 13.524 2.077 1.00 42.75 111 ARG A CA 1
ATOM 879 C C . ARG A 1 111 ? -0.029 12.041 1.765 1.00 42.75 111 ARG A C 1
ATOM 881 O O . ARG A 1 111 ? 0.200 11.701 0.608 1.00 42.75 111 ARG A O 1
ATOM 888 N N . ASN A 1 112 ? -0.203 11.166 2.753 1.00 42.31 112 ASN A N 1
ATOM 889 C CA . ASN A 1 112 ? -0.132 9.703 2.664 1.00 42.31 112 ASN A CA 1
ATOM 890 C C . ASN A 1 112 ? -1.521 9.058 2.439 1.00 42.31 112 ASN A C 1
ATOM 892 O O . ASN A 1 112 ? -1.838 8.005 3.002 1.00 42.31 112 ASN A O 1
ATOM 896 N N . LEU A 1 113 ? -2.329 9.690 1.576 1.00 35.62 113 LEU A N 1
ATOM 897 C CA . LEU A 1 113 ? -3.744 9.457 1.215 1.00 35.62 113 LEU A CA 1
ATOM 898 C C . LEU A 1 113 ? -4.152 8.032 0.755 1.00 35.62 113 LEU A C 1
ATOM 900 O O . LEU A 1 113 ? -5.243 7.847 0.220 1.00 35.62 113 LEU A O 1
ATOM 904 N N . ALA A 1 114 ? -3.330 7.003 0.960 1.00 43.69 114 ALA A N 1
ATOM 905 C CA . ALA A 1 114 ? -3.639 5.612 0.621 1.00 43.69 114 ALA A CA 1
ATOM 906 C C . ALA A 1 114 ? -4.334 4.820 1.751 1.00 43.69 114 ALA A C 1
ATOM 908 O O . ALA A 1 114 ? -4.735 3.679 1.530 1.00 43.69 114 ALA A O 1
ATOM 909 N N . SER A 1 115 ? -4.469 5.376 2.962 1.00 44.78 115 SER A N 1
ATOM 910 C CA . SER A 1 115 ? -4.824 4.586 4.158 1.00 44.78 115 SER A CA 1
ATOM 911 C C . SER A 1 115 ? -6.234 4.805 4.727 1.00 44.78 115 SER A C 1
ATOM 913 O O . SER A 1 115 ? -6.670 3.991 5.543 1.00 44.78 115 SER A O 1
ATOM 915 N N . TYR A 1 116 ? -6.973 5.829 4.281 1.00 36.75 116 TYR A N 1
ATOM 916 C CA . TYR A 1 116 ? -8.345 6.089 4.747 1.00 36.75 116 TYR A CA 1
ATOM 917 C C . TYR A 1 116 ? -9.223 6.747 3.672 1.00 36.75 116 TYR A C 1
ATOM 919 O O . TYR A 1 116 ? -9.805 7.812 3.863 1.00 36.75 116 TYR A O 1
ATOM 927 N N . GLN A 1 117 ? -9.322 6.109 2.506 1.00 37.31 117 GLN A N 1
ATOM 928 C CA . GLN A 1 117 ? -10.386 6.418 1.554 1.00 37.31 117 GLN A CA 1
ATOM 929 C C . GLN A 1 117 ? -11.243 5.175 1.307 1.00 37.31 117 GLN A C 1
ATOM 931 O O . GLN A 1 117 ? -10.699 4.069 1.214 1.00 37.31 117 GLN A O 1
ATOM 936 N N . PRO A 1 118 ? -12.568 5.324 1.123 1.00 39.66 118 PRO A N 1
ATOM 937 C CA . PRO A 1 118 ? -13.294 4.383 0.292 1.00 39.66 118 PRO A CA 1
ATOM 938 C C . PRO A 1 118 ? -12.653 4.434 -1.097 1.00 39.66 118 PRO A C 1
ATOM 940 O O . PRO A 1 118 ? -12.925 5.332 -1.897 1.00 39.66 118 PRO A O 1
ATOM 943 N N . VAL A 1 119 ? -11.733 3.511 -1.378 1.00 44.91 119 VAL A N 1
ATOM 944 C CA . VAL A 1 119 ? -11.165 3.409 -2.715 1.00 44.91 119 VAL A CA 1
ATOM 945 C C . VAL A 1 119 ? -12.303 2.903 -3.584 1.00 44.91 119 VAL A C 1
ATOM 947 O O . VAL A 1 119 ? -12.776 1.780 -3.414 1.00 44.91 119 VAL A O 1
ATOM 950 N N . ARG A 1 120 ? -12.766 3.743 -4.515 1.00 44.94 120 ARG A N 1
ATOM 951 C CA . ARG A 1 120 ? -13.708 3.335 -5.562 1.00 44.94 120 ARG A CA 1
ATOM 952 C C . ARG A 1 120 ? -13.013 2.358 -6.504 1.00 44.94 120 ARG A C 1
ATOM 954 O O . ARG A 1 120 ? -12.653 2.686 -7.631 1.00 44.94 120 ARG A O 1
ATOM 961 N N . LEU A 1 121 ? -12.836 1.130 -6.044 1.00 51.56 121 LEU A N 1
ATOM 962 C CA . LEU A 1 121 ? -12.407 0.012 -6.857 1.00 51.56 121 LEU A CA 1
ATOM 963 C C . LEU A 1 121 ? -13.600 -0.352 -7.754 1.00 51.56 121 LEU A C 1
ATOM 965 O O . LEU A 1 121 ? -14.610 -0.881 -7.297 1.00 51.56 121 LEU A O 1
ATOM 969 N N . LEU A 1 122 ? -13.519 0.011 -9.040 1.00 47.28 122 LEU A N 1
ATOM 970 C CA . LEU A 1 122 ? -14.532 -0.300 -10.071 1.00 47.28 122 LEU A CA 1
ATOM 971 C C . LEU A 1 122 ? -15.969 0.142 -9.730 1.00 47.28 122 LEU A C 1
ATOM 973 O O . LEU A 1 122 ? -16.930 -0.543 -10.067 1.00 47.28 122 LEU A O 1
ATOM 977 N N . GLY A 1 123 ? -16.133 1.282 -9.054 1.00 44.97 123 GLY A N 1
ATOM 978 C CA . GLY A 1 123 ? -17.464 1.804 -8.716 1.00 44.97 123 GLY A CA 1
ATOM 979 C C . GLY A 1 123 ? -18.188 1.049 -7.594 1.00 44.97 123 GLY A C 1
ATOM 980 O O . GLY A 1 123 ? -19.365 1.308 -7.364 1.00 44.97 123 GLY A O 1
ATOM 981 N N . THR A 1 124 ? -17.495 0.157 -6.879 1.00 54.34 124 THR A N 1
ATOM 982 C CA . THR A 1 124 ? -17.987 -0.455 -5.636 1.00 54.34 124 THR A CA 1
ATOM 983 C C . THR A 1 124 ? -17.487 0.335 -4.424 1.00 54.34 124 THR A C 1
ATOM 985 O O . THR A 1 124 ? -16.374 0.866 -4.438 1.00 54.34 124 THR A O 1
ATOM 988 N N . ALA A 1 125 ? -18.331 0.479 -3.399 1.00 62.44 125 ALA A N 1
ATOM 989 C CA . ALA A 1 125 ? -17.993 1.178 -2.161 1.00 62.44 125 ALA A CA 1
ATOM 990 C C . ALA A 1 125 ? -17.205 0.239 -1.232 1.00 62.44 125 ALA A C 1
ATOM 992 O O . ALA A 1 125 ? -17.741 -0.261 -0.249 1.00 62.44 125 ALA A O 1
ATOM 993 N N . LEU A 1 126 ? -15.951 -0.045 -1.592 1.00 70.56 126 LEU A N 1
ATOM 994 C CA . LEU A 1 126 ? -15.041 -0.810 -0.743 1.00 70.56 126 LEU A CA 1
ATOM 995 C C . LEU A 1 126 ? -14.331 0.124 0.231 1.00 70.56 126 LEU A C 1
ATOM 997 O O . LEU A 1 126 ? -13.862 1.199 -0.145 1.00 70.56 126 LEU A O 1
ATOM 1001 N N . GLU A 1 127 ? -14.239 -0.299 1.485 1.00 74.62 127 GLU A N 1
ATOM 1002 C CA . GLU A 1 127 ? -13.558 0.453 2.532 1.00 74.62 127 GLU A CA 1
ATOM 1003 C C . GLU A 1 127 ? -12.138 -0.075 2.704 1.00 74.62 127 GLU A C 1
ATOM 1005 O O . GLU A 1 127 ? -11.935 -1.274 2.884 1.00 74.62 127 GLU A O 1
ATOM 1010 N N . VAL A 1 128 ? -11.144 0.810 2.696 1.00 80.56 128 VAL A N 1
ATOM 1011 C CA . VAL A 1 128 ? -9.769 0.459 3.060 1.00 80.56 128 VAL A CA 1
ATOM 1012 C C . VAL A 1 128 ? -9.521 0.939 4.482 1.00 80.56 128 VAL A C 1
ATOM 1014 O O . VAL A 1 128 ? -9.732 2.111 4.784 1.00 80.56 128 VAL A O 1
ATOM 1017 N N . ARG A 1 129 ? -9.092 0.036 5.367 1.00 81.94 129 ARG A N 1
ATOM 1018 C CA . ARG A 1 129 ? -8.771 0.356 6.763 1.00 81.94 129 ARG A CA 1
ATOM 1019 C C . ARG A 1 129 ? -7.379 -0.133 7.121 1.00 81.94 129 ARG A C 1
ATOM 1021 O O . ARG A 1 129 ? -6.958 -1.198 6.677 1.00 81.94 129 ARG A O 1
ATOM 1028 N N . LYS A 1 130 ? -6.679 0.604 7.982 1.00 83.12 130 LYS A N 1
ATOM 1029 C CA . LYS A 1 130 ? -5.422 0.141 8.580 1.00 83.12 130 LYS A CA 1
ATOM 1030 C C . LYS A 1 130 ? -5.673 -1.081 9.465 1.00 83.12 130 LYS A C 1
ATOM 1032 O O . LYS A 1 130 ? -6.684 -1.145 10.161 1.00 83.12 130 LYS A O 1
ATOM 1037 N N . VAL A 1 131 ? -4.746 -2.036 9.465 1.00 81.56 131 VAL A N 1
ATOM 1038 C CA . VAL A 1 131 ? -4.855 -3.208 10.344 1.00 81.56 131 VAL A CA 1
ATOM 1039 C C . VAL A 1 131 ? -4.486 -2.832 11.779 1.00 81.56 131 VAL A C 1
ATOM 1041 O O . VAL A 1 131 ? -3.360 -2.416 12.066 1.00 81.56 131 VAL A O 1
ATOM 1044 N N . GLU A 1 132 ? -5.420 -3.040 12.703 1.00 75.19 132 GLU A N 1
ATOM 1045 C CA . GLU A 1 132 ? -5.195 -2.841 14.135 1.00 75.19 132 GLU A CA 1
ATOM 1046 C C . GLU A 1 132 ? -4.760 -4.137 14.835 1.00 75.19 132 GLU A C 1
ATOM 1048 O O . GLU A 1 132 ? -5.120 -5.250 14.440 1.00 75.19 132 GLU A O 1
ATOM 1053 N N . ARG A 1 133 ? -4.002 -4.025 15.938 1.00 69.19 133 ARG A N 1
ATOM 1054 C CA . ARG A 1 133 ? -3.518 -5.207 16.686 1.00 69.19 133 ARG A CA 1
ATOM 1055 C C . ARG A 1 133 ? -4.656 -6.068 17.231 1.00 69.19 133 ARG A C 1
ATOM 1057 O O . ARG A 1 133 ? -4.488 -7.279 17.348 1.00 69.19 133 ARG A O 1
ATOM 1064 N N . GLN A 1 134 ? -5.788 -5.455 17.555 1.00 68.25 134 GLN A N 1
ATOM 1065 C CA . GLN A 1 134 ? -6.970 -6.100 18.115 1.00 68.25 134 GLN A CA 1
ATOM 1066 C C . GLN A 1 134 ? -7.699 -6.979 17.085 1.00 68.25 134 GLN A C 1
ATOM 1068 O O . GLN A 1 134 ? -8.426 -7.889 17.466 1.00 68.25 134 GLN A O 1
ATOM 1073 N N . GLN A 1 135 ? -7.471 -6.769 15.784 1.00 70.25 135 GLN A N 1
ATOM 1074 C CA . GLN A 1 135 ? -8.161 -7.491 14.707 1.00 70.25 135 GLN A CA 1
ATOM 1075 C C . GLN A 1 135 ? -7.480 -8.814 14.310 1.00 70.25 135 GLN A C 1
ATOM 1077 O O . GLN A 1 135 ? -7.998 -9.535 13.457 1.00 70.25 135 GLN A O 1
ATOM 1082 N N . ARG A 1 136 ? -6.344 -9.169 14.933 1.00 69.00 136 ARG A N 1
ATOM 1083 C CA . ARG A 1 136 ? -5.535 -10.364 14.609 1.00 69.00 136 ARG A CA 1
ATOM 1084 C C . ARG A 1 136 ? -6.354 -11.649 14.511 1.00 69.00 136 ARG A C 1
ATOM 1086 O O . ARG A 1 136 ? -6.253 -12.362 13.520 1.00 69.00 136 ARG A O 1
ATOM 1093 N N . GLU A 1 137 ? -7.150 -11.940 15.536 1.00 70.56 137 GLU A N 1
ATOM 1094 C CA . GLU A 1 137 ? -7.912 -13.192 15.614 1.00 70.56 137 GLU A CA 1
ATOM 1095 C C . GLU A 1 137 ? -8.990 -13.271 14.533 1.00 70.56 137 GLU A C 1
ATOM 1097 O O . GLU A 1 137 ? -9.236 -14.347 13.993 1.00 70.56 137 GLU A O 1
ATOM 1102 N N . ASN A 1 138 ? -9.577 -12.129 14.166 1.00 80.06 138 ASN A N 1
ATOM 1103 C CA . ASN A 1 138 ? -10.574 -12.066 13.108 1.00 80.06 138 ASN A CA 1
ATOM 1104 C C . ASN A 1 138 ? -9.928 -12.321 11.736 1.00 80.06 138 ASN A C 1
ATOM 1106 O O . ASN A 1 138 ? -10.403 -13.152 10.972 1.00 80.06 138 ASN A O 1
ATOM 1110 N N . LEU A 1 139 ? -8.782 -11.695 11.447 1.00 84.81 139 LEU A N 1
ATOM 1111 C CA . LEU A 1 139 ? -8.068 -11.875 10.174 1.00 84.81 139 LEU A CA 1
ATOM 1112 C C . LEU A 1 139 ? -7.595 -13.321 9.948 1.00 84.81 139 LEU A C 1
ATOM 1114 O O . LEU A 1 139 ? -7.604 -13.799 8.815 1.00 84.81 139 LEU A O 1
ATOM 1118 N N . GLU A 1 140 ? -7.229 -14.039 11.016 1.00 84.94 140 GLU A N 1
ATOM 1119 C CA . GLU A 1 140 ? -6.886 -15.469 10.955 1.00 84.94 140 GLU A CA 1
ATOM 1120 C C . GLU A 1 140 ? -8.038 -16.335 10.416 1.00 84.94 140 GLU A C 1
ATOM 1122 O O . GLU A 1 140 ? -7.792 -17.365 9.787 1.00 84.94 140 GLU A O 1
ATOM 1127 N N . ILE A 1 141 ? -9.292 -15.946 10.654 1.00 84.69 141 ILE A N 1
ATOM 1128 C CA . ILE A 1 141 ? -10.463 -16.698 10.184 1.00 84.69 141 ILE A CA 1
ATOM 1129 C C . ILE A 1 141 ? -10.622 -16.550 8.667 1.00 84.69 141 ILE A C 1
ATOM 1131 O O . ILE A 1 141 ? -10.921 -17.533 7.991 1.00 84.69 141 ILE A O 1
ATOM 1135 N N . PHE A 1 142 ? -10.383 -15.349 8.136 1.00 86.56 142 PHE A N 1
ATOM 1136 C CA . PHE A 1 142 ? -10.647 -15.022 6.733 1.00 86.56 142 PHE A CA 1
ATOM 1137 C C . PHE A 1 142 ? -9.486 -15.342 5.787 1.00 86.56 142 PHE A C 1
ATOM 1139 O O . PHE A 1 142 ? -9.732 -15.744 4.651 1.00 86.56 142 PHE A O 1
ATOM 1146 N N . PHE A 1 143 ? -8.237 -15.171 6.231 1.00 91.38 143 PHE A N 1
ATOM 1147 C CA . PHE A 1 143 ? -7.085 -15.123 5.321 1.00 91.38 143 PHE A CA 1
ATOM 1148 C C . PHE A 1 143 ? -6.077 -16.268 5.472 1.00 91.38 143 PHE A C 1
ATOM 1150 O O . PHE A 1 143 ? -5.144 -16.337 4.674 1.00 91.38 143 PHE A O 1
ATOM 1157 N N . ILE A 1 144 ? -6.250 -17.187 6.435 1.00 90.75 144 ILE A N 1
ATOM 1158 C CA . ILE A 1 144 ? -5.405 -18.392 6.488 1.00 90.75 144 ILE A CA 1
ATOM 1159 C C . ILE A 1 144 ? -5.695 -19.269 5.271 1.00 90.75 144 ILE A C 1
ATOM 1161 O O . ILE A 1 144 ? -6.803 -19.786 5.095 1.00 90.75 144 ILE A O 1
ATOM 1165 N N . ASN A 1 145 ? -4.657 -19.555 4.497 1.00 86.94 145 ASN A N 1
ATOM 1166 C CA . ASN A 1 145 ? -4.735 -20.384 3.316 1.00 86.94 145 ASN A CA 1
ATOM 1167 C C . ASN A 1 145 ? -4.644 -21.888 3.639 1.00 86.94 145 ASN A C 1
ATOM 1169 O O . ASN A 1 145 ? -3.731 -22.609 3.226 1.00 86.94 145 ASN A O 1
ATOM 1173 N N . ARG A 1 146 ? -5.646 -22.401 4.366 1.00 85.06 146 ARG A N 1
ATOM 1174 C CA . ARG A 1 146 ? -5.690 -23.817 4.790 1.00 85.06 146 ARG A CA 1
ATOM 1175 C C . ARG A 1 146 ? -5.689 -24.800 3.621 1.00 85.06 146 ARG A C 1
ATOM 1177 O O . ARG A 1 146 ? -5.209 -25.917 3.776 1.00 85.06 146 ARG A O 1
ATOM 1184 N N . ALA A 1 147 ? -6.219 -24.395 2.465 1.00 82.12 147 ALA A N 1
ATOM 1185 C CA . ALA A 1 147 ? -6.297 -25.259 1.284 1.00 82.12 147 ALA A CA 1
ATOM 1186 C C . ALA A 1 147 ? -4.917 -25.619 0.718 1.00 82.12 147 ALA A C 1
ATOM 1188 O O . ALA A 1 147 ? -4.773 -26.677 0.118 1.00 82.12 147 ALA A O 1
ATOM 1189 N N . PHE A 1 148 ? -3.914 -24.765 0.939 1.00 82.75 148 PHE A N 1
ATOM 1190 C CA . PHE A 1 148 ? -2.537 -25.009 0.518 1.00 82.75 148 PHE A CA 1
ATOM 1191 C C . PHE A 1 148 ? -1.654 -25.512 1.668 1.00 82.75 148 PHE A C 1
ATOM 1193 O O . PHE A 1 148 ? -0.479 -25.772 1.456 1.00 82.75 148 PHE A O 1
ATOM 1200 N N . GLY A 1 149 ? -2.218 -25.721 2.865 1.00 86.69 149 GLY A N 1
ATOM 1201 C CA . GLY A 1 149 ? -1.504 -26.276 4.018 1.00 86.69 149 GLY A CA 1
ATOM 1202 C C . GLY A 1 149 ? -0.896 -25.242 4.969 1.00 86.69 149 GLY A C 1
ATOM 1203 O O . GLY A 1 149 ? -0.150 -25.636 5.867 1.00 86.69 149 GLY A O 1
ATOM 1204 N N . GLU A 1 150 ? -1.227 -23.952 4.825 1.00 92.25 150 GLU A N 1
ATOM 1205 C CA . GLU A 1 150 ? -0.749 -22.904 5.736 1.00 92.25 150 GLU A CA 1
ATOM 1206 C C . GLU A 1 150 ? -1.218 -23.191 7.170 1.00 92.25 150 GLU A C 1
ATOM 1208 O O . GLU A 1 150 ? -2.419 -23.298 7.456 1.00 92.25 150 GLU A O 1
ATOM 1213 N N . LYS A 1 151 ? -0.264 -23.318 8.101 1.00 91.19 151 LYS A N 1
ATOM 1214 C CA . LYS A 1 151 ? -0.582 -23.493 9.520 1.00 91.19 151 LYS A CA 1
ATOM 1215 C C . LYS A 1 151 ? -0.891 -22.144 10.149 1.00 91.19 151 LYS A C 1
ATOM 1217 O O . LYS A 1 151 ? -0.317 -21.114 9.808 1.00 91.19 151 LYS A O 1
ATOM 1222 N N . LYS A 1 152 ? -1.708 -22.175 11.203 1.00 88.75 152 LYS A N 1
ATOM 1223 C CA . LYS A 1 152 ? -2.026 -20.991 12.014 1.00 88.75 152 LYS A CA 1
ATOM 1224 C C . LYS A 1 152 ? -0.778 -20.261 12.532 1.00 88.75 152 LYS A C 1
ATOM 1226 O O . LYS A 1 152 ? -0.753 -19.037 12.573 1.00 88.75 152 LYS A O 1
ATOM 1231 N N . SER A 1 153 ? 0.257 -21.004 12.927 1.00 88.75 153 SER A N 1
ATOM 1232 C CA . SER A 1 153 ? 1.537 -20.440 13.375 1.00 88.75 153 SER A CA 1
ATOM 1233 C C . SER A 1 153 ? 2.285 -19.691 12.274 1.00 88.75 153 SER A C 1
ATOM 1235 O O . SER A 1 153 ? 2.958 -18.708 12.571 1.00 88.75 153 SER A O 1
ATOM 1237 N N . ASP A 1 154 ? 2.166 -20.141 11.025 1.00 89.12 154 ASP A N 1
ATOM 1238 C CA . ASP A 1 154 ? 2.856 -19.535 9.888 1.00 89.12 154 ASP A CA 1
ATOM 1239 C C . ASP A 1 154 ? 2.170 -18.231 9.502 1.00 89.12 154 ASP A C 1
ATOM 1241 O O . ASP A 1 154 ? 2.826 -17.193 9.467 1.00 89.12 154 ASP A O 1
ATOM 1245 N N . PHE A 1 155 ? 0.840 -18.235 9.402 1.00 90.69 155 PHE A N 1
ATOM 1246 C CA . PHE A 1 155 ? 0.095 -17.005 9.147 1.00 90.69 155 PHE A CA 1
ATOM 1247 C C . PHE A 1 155 ? 0.271 -15.961 10.260 1.00 90.69 155 PHE A C 1
ATOM 1249 O O . PHE A 1 155 ? 0.415 -14.774 9.989 1.00 90.69 155 PHE A O 1
ATOM 1256 N N . ARG A 1 156 ? 0.340 -16.381 11.531 1.00 88.69 156 ARG A N 1
ATOM 1257 C CA . ARG A 1 156 ? 0.652 -15.474 12.653 1.00 88.69 156 ARG A CA 1
ATOM 1258 C C . ARG A 1 156 ? 2.008 -14.799 12.512 1.00 88.69 156 ARG A C 1
ATOM 1260 O O . ARG A 1 156 ? 2.149 -13.638 12.892 1.00 88.69 156 ARG A O 1
ATOM 1267 N N . ARG A 1 157 ? 2.996 -15.522 11.984 1.00 88.31 157 ARG A N 1
ATOM 1268 C CA . ARG A 1 157 ? 4.322 -14.981 11.685 1.00 88.31 157 ARG A CA 1
ATOM 1269 C C . ARG A 1 157 ? 4.209 -13.905 10.609 1.00 88.31 157 ARG A C 1
ATOM 1271 O O . ARG A 1 157 ? 4.682 -12.799 10.838 1.00 88.31 157 ARG A O 1
ATOM 1278 N N . THR A 1 158 ? 3.493 -14.180 9.523 1.00 90.50 158 THR A N 1
ATOM 1279 C CA . THR A 1 158 ? 3.208 -13.204 8.460 1.00 90.50 158 THR A CA 1
ATOM 1280 C C . THR A 1 158 ? 2.451 -11.980 8.983 1.00 90.50 158 THR A C 1
ATOM 1282 O O . THR A 1 158 ? 2.830 -10.851 8.706 1.00 90.50 158 THR A O 1
ATOM 1285 N N . LEU A 1 159 ? 1.429 -12.161 9.823 1.00 88.25 159 LEU A N 1
ATOM 1286 C CA . LEU A 1 159 ? 0.742 -11.036 10.462 1.00 88.25 159 LEU A CA 1
ATOM 1287 C C . LEU A 1 159 ? 1.689 -10.221 11.347 1.00 88.25 159 LEU A C 1
ATOM 1289 O O . LEU A 1 159 ? 1.607 -8.998 11.384 1.00 88.25 159 LEU A O 1
ATOM 1293 N N . SER A 1 160 ? 2.599 -10.872 12.073 1.00 85.12 160 SER A N 1
ATOM 1294 C CA . SER A 1 160 ? 3.534 -10.163 12.946 1.00 85.12 160 SER A CA 1
ATOM 1295 C C . SER A 1 160 ? 4.515 -9.264 12.190 1.00 85.12 160 SER A C 1
ATOM 1297 O O . SER A 1 160 ? 4.920 -8.255 12.759 1.00 85.12 160 SER A O 1
ATOM 1299 N N . THR A 1 161 ? 4.848 -9.579 10.930 1.00 84.50 161 THR A N 1
ATOM 1300 C CA . THR A 1 161 ? 5.749 -8.751 10.110 1.00 84.50 161 THR A CA 1
ATOM 1301 C C . THR A 1 161 ? 5.064 -7.514 9.538 1.00 84.50 161 THR A C 1
ATOM 1303 O O . THR A 1 161 ? 5.735 -6.515 9.320 1.00 84.50 161 THR A O 1
ATOM 1306 N N . ILE A 1 162 ? 3.743 -7.551 9.329 1.00 84.62 162 ILE A N 1
ATOM 1307 C CA . ILE A 1 162 ? 2.980 -6.424 8.758 1.00 84.62 162 ILE A CA 1
ATOM 1308 C C . ILE A 1 162 ? 2.288 -5.552 9.799 1.00 84.62 162 ILE A C 1
ATOM 1310 O O . ILE A 1 162 ? 1.704 -4.517 9.469 1.00 84.62 162 ILE A O 1
ATOM 1314 N N . LEU A 1 163 ? 2.276 -5.978 11.060 1.00 80.44 163 LEU A N 1
ATOM 1315 C CA . LEU A 1 163 ? 1.595 -5.225 12.096 1.00 80.44 163 LEU A CA 1
ATOM 1316 C C . LEU A 1 163 ? 2.433 -4.029 12.541 1.00 80.44 163 LEU A C 1
ATOM 1318 O O . LEU A 1 163 ? 3.611 -4.205 12.855 1.00 80.44 163 LEU A O 1
ATOM 1322 N N . PRO A 1 164 ? 1.835 -2.830 12.656 1.00 63.66 164 PRO A N 1
ATOM 1323 C CA . PRO A 1 164 ? 2.603 -1.613 12.869 1.00 63.66 164 PRO A CA 1
ATOM 1324 C C . PRO A 1 164 ? 3.360 -1.645 14.206 1.00 63.66 164 PRO A C 1
ATOM 1326 O O . PRO A 1 164 ? 2.787 -1.552 15.301 1.00 63.66 164 PRO A O 1
ATOM 1329 N N . SER A 1 165 ? 4.675 -1.803 14.116 1.00 67.06 165 SER A N 1
ATOM 1330 C CA . SER A 1 165 ? 5.646 -1.452 15.161 1.00 67.06 165 SER A CA 1
ATOM 1331 C C . SER A 1 165 ? 6.704 -0.476 14.654 1.00 67.06 165 SER A C 1
ATOM 1333 O O . SER A 1 165 ? 7.378 0.156 15.460 1.00 67.06 165 SER A O 1
ATOM 1335 N N . ASN A 1 166 ? 6.834 -0.354 13.334 1.00 73.06 166 ASN A N 1
ATOM 1336 C CA . ASN A 1 166 ? 7.741 0.543 12.638 1.00 73.06 166 ASN A CA 1
ATOM 1337 C C . ASN A 1 166 ? 6.898 1.419 11.691 1.00 73.06 166 ASN A C 1
ATOM 1339 O O . ASN A 1 166 ? 6.070 0.855 10.976 1.00 73.06 166 ASN A O 1
ATOM 1343 N N . PRO A 1 167 ? 7.080 2.752 11.659 1.00 76.50 167 PRO A N 1
ATOM 1344 C CA . PRO A 1 167 ? 6.416 3.629 10.692 1.00 76.50 167 PRO A CA 1
ATOM 1345 C C . PRO A 1 167 ? 6.644 3.242 9.225 1.00 76.50 167 PRO A C 1
ATOM 1347 O O . PRO A 1 167 ? 5.802 3.532 8.387 1.00 76.50 167 PRO A O 1
ATOM 1350 N N . ALA A 1 168 ? 7.756 2.567 8.916 1.00 80.75 168 ALA A N 1
ATOM 1351 C CA . ALA A 1 168 ? 8.047 2.059 7.576 1.00 80.75 168 ALA A CA 1
ATOM 1352 C C . ALA A 1 168 ? 7.240 0.799 7.201 1.00 80.75 168 ALA A C 1
ATOM 1354 O O . ALA A 1 168 ? 7.331 0.335 6.066 1.00 80.75 168 ALA A O 1
ATOM 1355 N N . VAL A 1 169 ? 6.480 0.235 8.147 1.00 84.62 169 VAL A N 1
ATOM 1356 C CA . VAL A 1 169 ? 5.606 -0.919 7.937 1.00 84.62 169 VAL A CA 1
ATOM 1357 C C . VAL A 1 169 ? 4.155 -0.460 7.974 1.00 84.62 169 VAL A C 1
ATOM 1359 O O . VAL A 1 169 ? 3.650 0.027 8.989 1.00 84.62 169 VAL A O 1
ATOM 1362 N N . GLU A 1 170 ? 3.469 -0.671 6.862 1.00 87.25 170 GLU A N 1
ATOM 1363 C CA . GLU A 1 170 ? 2.069 -0.323 6.670 1.00 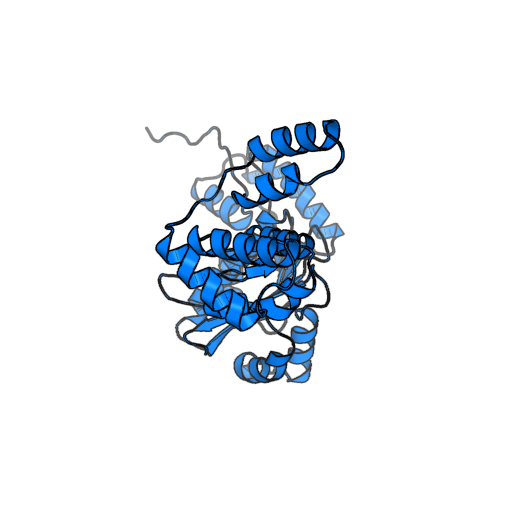87.25 170 GLU A CA 1
ATOM 1364 C C . GLU A 1 170 ? 1.270 -1.594 6.372 1.00 87.25 170 GLU A C 1
ATOM 1366 O O . GLU A 1 170 ? 1.763 -2.544 5.765 1.00 87.25 170 GLU A O 1
ATOM 1371 N N . SER A 1 171 ? 0.019 -1.638 6.817 1.00 88.50 171 SER A N 1
ATOM 1372 C CA . SER A 1 171 ? -0.885 -2.744 6.515 1.00 88.50 171 SER A CA 1
ATOM 1373 C C . SER A 1 171 ? -2.311 -2.262 6.404 1.00 88.50 171 SER A C 1
ATOM 1375 O O . SER A 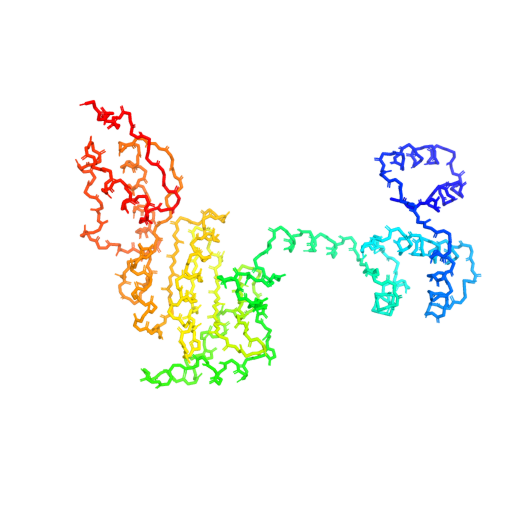1 171 ? -2.755 -1.406 7.173 1.00 88.50 171 SER A O 1
ATOM 1377 N N . ALA A 1 172 ? -3.026 -2.842 5.448 1.00 88.50 172 ALA A N 1
ATOM 1378 C CA . ALA A 1 172 ? -4.396 -2.491 5.152 1.00 88.50 172 ALA A CA 1
ATOM 1379 C C . ALA A 1 172 ? -5.255 -3.739 4.947 1.00 88.50 172 ALA A C 1
ATOM 1381 O O . ALA A 1 172 ? -4.824 -4.742 4.372 1.00 88.50 172 ALA A O 1
ATOM 1382 N N . VAL A 1 173 ? -6.493 -3.645 5.417 1.00 89.94 173 VAL A N 1
ATOM 1383 C CA . VAL A 1 173 ? -7.578 -4.573 5.135 1.00 89.94 173 VAL A CA 1
ATOM 1384 C C . VAL A 1 173 ? -8.607 -3.855 4.267 1.00 89.94 173 VAL A C 1
ATOM 1386 O O . VAL A 1 173 ? -9.000 -2.726 4.558 1.00 89.94 173 VAL A O 1
ATOM 1389 N N . ILE A 1 174 ? -9.028 -4.506 3.188 1.00 87.38 174 ILE A N 1
ATOM 1390 C CA . ILE A 1 174 ? -10.121 -4.041 2.336 1.00 87.38 174 ILE A CA 1
ATOM 1391 C C . ILE A 1 174 ? -11.387 -4.757 2.776 1.00 87.38 174 ILE A C 1
ATOM 1393 O O . ILE A 1 174 ? -11.386 -5.985 2.884 1.00 87.38 174 ILE A O 1
ATOM 1397 N N . LEU A 1 175 ? -12.447 -3.997 3.021 1.00 85.50 175 LEU A N 1
ATOM 1398 C CA . LEU A 1 175 ? -13.741 -4.478 3.476 1.00 85.50 175 LEU A CA 1
ATOM 1399 C C . LEU A 1 175 ? -14.817 -4.201 2.419 1.00 85.50 175 LEU A C 1
ATOM 1401 O O . LEU A 1 175 ? -14.814 -3.147 1.783 1.00 85.50 175 LEU A O 1
ATOM 1405 N N . ASP A 1 176 ? -15.765 -5.122 2.287 1.00 81.81 176 ASP A N 1
ATOM 1406 C CA . ASP A 1 176 ? -17.038 -4.918 1.591 1.00 81.81 176 ASP A CA 1
ATOM 1407 C C . ASP A 1 176 ? -18.161 -5.039 2.623 1.00 81.81 176 ASP A C 1
ATOM 1409 O O . ASP A 1 176 ? -18.315 -6.090 3.241 1.00 81.81 176 ASP A O 1
ATOM 1413 N N . ASN A 1 177 ? -18.897 -3.953 2.881 1.00 80.62 177 ASN A N 1
ATOM 1414 C CA . ASN A 1 177 ? -19.955 -3.908 3.902 1.00 80.62 177 ASN A CA 1
ATOM 1415 C C . ASN A 1 177 ? -19.520 -4.460 5.283 1.00 80.62 177 ASN A C 1
ATOM 1417 O O . ASN A 1 177 ? -20.295 -5.100 5.992 1.00 80.62 177 ASN A O 1
ATOM 1421 N N . GLY A 1 178 ? -18.261 -4.219 5.666 1.00 79.62 178 GLY A N 1
ATOM 1422 C CA . GLY A 1 178 ? -17.664 -4.694 6.919 1.00 79.62 178 GLY A CA 1
ATOM 1423 C C . GLY A 1 178 ? -17.037 -6.094 6.866 1.00 79.62 178 GLY A C 1
ATOM 1424 O O . GLY A 1 178 ? -16.330 -6.463 7.805 1.00 79.62 178 GLY A O 1
ATOM 1425 N N . GLU A 1 179 ? -17.218 -6.855 5.783 1.00 83.81 179 GLU A N 1
ATOM 1426 C CA . GLU A 1 179 ? -16.581 -8.163 5.603 1.00 83.81 179 GLU A CA 1
ATOM 1427 C C . GLU A 1 179 ? -15.181 -8.039 4.976 1.00 83.81 179 GLU A C 1
ATOM 1429 O O . GLU A 1 179 ? -15.034 -7.398 3.933 1.00 83.81 179 GLU A O 1
ATOM 1434 N N . PRO A 1 180 ? -14.132 -8.662 5.552 1.00 88.31 180 PRO A N 1
ATOM 1435 C CA . PRO A 1 180 ? -12.783 -8.620 4.990 1.00 88.31 180 PRO A CA 1
ATOM 1436 C C . PRO A 1 180 ? -12.656 -9.324 3.639 1.00 88.31 180 PRO A C 1
ATOM 1438 O O . PRO A 1 180 ? -12.770 -10.543 3.550 1.00 88.31 180 PRO A O 1
ATOM 1441 N N . MET A 1 181 ? -12.333 -8.552 2.601 1.00 88.31 181 MET A N 1
ATOM 1442 C CA . MET A 1 181 ? -12.149 -9.010 1.222 1.00 88.31 181 MET A CA 1
ATOM 1443 C C . MET A 1 181 ? -10.684 -9.164 0.818 1.00 88.31 181 MET A C 1
ATOM 1445 O O . MET A 1 181 ? -10.359 -10.017 -0.006 1.00 88.31 181 MET A O 1
ATOM 1449 N N . ALA A 1 182 ? -9.786 -8.351 1.368 1.00 91.50 182 ALA A N 1
ATOM 1450 C CA . ALA A 1 182 ? -8.354 -8.470 1.113 1.00 91.50 182 ALA A CA 1
ATOM 1451 C C . ALA A 1 182 ? -7.534 -7.964 2.295 1.00 91.50 182 ALA A C 1
ATOM 1453 O O . ALA A 1 182 ? -7.998 -7.137 3.074 1.00 91.50 182 ALA A O 1
ATOM 1454 N N . LEU A 1 183 ? -6.307 -8.452 2.405 1.00 93.25 183 LEU A N 1
ATOM 1455 C CA . LEU A 1 183 ? -5.327 -8.044 3.397 1.00 93.25 183 LEU A CA 1
ATOM 1456 C C . LEU A 1 183 ? -3.974 -7.956 2.707 1.00 93.25 183 LEU A C 1
ATOM 1458 O O . LEU A 1 183 ? -3.533 -8.915 2.076 1.00 93.25 183 LEU A O 1
ATOM 1462 N N . TYR A 1 184 ? -3.291 -6.832 2.858 1.00 93.81 184 TYR A N 1
ATOM 1463 C CA . TYR A 1 184 ? -1.907 -6.723 2.429 1.00 93.81 184 TYR A CA 1
ATOM 1464 C C . TYR A 1 184 ? -1.098 -5.882 3.407 1.00 93.81 184 TYR A C 1
ATOM 1466 O O . TYR A 1 184 ? -1.636 -5.074 4.168 1.00 93.81 184 TYR A O 1
ATOM 1474 N N . GLY A 1 185 ? 0.212 -6.093 3.396 1.00 92.62 185 GLY A N 1
ATOM 1475 C CA . GLY A 1 185 ? 1.147 -5.260 4.134 1.00 92.62 185 GLY A CA 1
ATOM 1476 C C . GLY A 1 185 ? 2.378 -4.955 3.309 1.00 92.62 185 GLY A C 1
ATOM 1477 O O . GLY A 1 185 ? 2.777 -5.752 2.461 1.00 92.62 185 GLY A O 1
ATOM 1478 N N . THR A 1 186 ? 2.963 -3.797 3.568 1.00 92.88 186 THR A N 1
ATOM 1479 C CA . THR A 1 186 ? 4.154 -3.287 2.903 1.00 92.88 186 THR A CA 1
ATOM 1480 C C . THR A 1 186 ? 5.197 -2.897 3.939 1.00 92.88 186 THR A C 1
ATOM 1482 O O . THR A 1 186 ? 4.868 -2.297 4.958 1.00 92.88 186 THR A O 1
ATOM 1485 N N . ASP A 1 187 ? 6.455 -3.207 3.663 1.00 91.62 187 ASP A N 1
ATOM 1486 C CA . ASP A 1 187 ? 7.614 -2.861 4.477 1.00 91.62 187 ASP A CA 1
ATOM 1487 C C . ASP A 1 187 ? 8.624 -2.099 3.611 1.00 91.62 187 ASP A C 1
ATOM 1489 O O . ASP A 1 187 ? 9.134 -2.621 2.616 1.00 91.62 187 ASP A O 1
ATOM 1493 N N . ARG A 1 188 ? 8.880 -0.850 4.001 1.00 90.69 188 ARG A N 1
ATOM 1494 C CA . ARG A 1 188 ? 9.820 0.093 3.382 1.00 90.69 188 ARG A CA 1
ATOM 1495 C C . ARG A 1 188 ? 10.993 0.400 4.321 1.00 90.69 188 ARG A C 1
ATOM 1497 O O . ARG A 1 188 ? 11.569 1.482 4.292 1.00 90.69 188 ARG A O 1
ATOM 1504 N N . THR A 1 189 ? 11.354 -0.528 5.207 1.00 86.56 189 THR A N 1
ATOM 1505 C CA . THR A 1 189 ? 12.534 -0.368 6.076 1.00 86.56 189 THR A CA 1
ATOM 1506 C C . THR A 1 189 ? 13.816 -0.238 5.244 1.00 86.56 189 THR A C 1
ATOM 1508 O O . THR A 1 189 ? 14.757 0.436 5.660 1.00 86.56 189 THR A O 1
ATOM 1511 N N . ASN A 1 190 ? 13.846 -0.840 4.050 1.00 86.00 190 ASN A N 1
ATOM 1512 C CA . ASN A 1 190 ? 14.852 -0.550 3.036 1.00 86.00 190 ASN A CA 1
ATOM 1513 C C . ASN A 1 190 ? 14.343 0.574 2.105 1.00 86.00 190 ASN A C 1
ATOM 1515 O O . ASN A 1 190 ? 13.274 0.410 1.516 1.00 86.00 190 ASN A O 1
ATOM 1519 N N . PRO A 1 191 ? 15.083 1.685 1.938 1.00 84.31 191 PRO A N 1
ATOM 1520 C CA . PRO A 1 191 ? 14.637 2.811 1.115 1.00 84.31 191 PRO A CA 1
ATOM 1521 C C . PRO A 1 191 ? 14.489 2.468 -0.378 1.00 84.31 191 PRO A C 1
ATOM 1523 O O . PRO A 1 191 ? 13.621 3.025 -1.045 1.00 84.31 191 PRO A O 1
ATOM 1526 N N . ASP A 1 192 ? 15.276 1.522 -0.896 1.00 87.06 192 ASP A N 1
ATOM 1527 C CA . ASP A 1 192 ? 15.279 1.164 -2.321 1.00 87.06 192 ASP A CA 1
ATOM 1528 C C . ASP A 1 192 ? 14.326 0.004 -2.654 1.00 87.06 192 ASP A C 1
ATOM 1530 O O . ASP A 1 192 ? 14.045 -0.253 -3.831 1.00 87.06 192 ASP A O 1
ATOM 1534 N N . ILE A 1 193 ? 13.822 -0.709 -1.639 1.00 90.31 193 ILE A N 1
ATOM 1535 C CA . ILE A 1 193 ? 13.024 -1.928 -1.812 1.00 90.31 193 ILE A CA 1
ATOM 1536 C C . ILE A 1 193 ? 11.710 -1.821 -1.042 1.00 90.31 193 ILE A C 1
ATOM 1538 O O . ILE A 1 193 ? 11.699 -1.835 0.188 1.00 90.31 193 ILE A O 1
ATOM 1542 N N . LEU A 1 194 ? 10.591 -1.865 -1.766 1.00 93.62 194 LEU A N 1
ATOM 1543 C CA . LEU A 1 194 ? 9.284 -2.104 -1.166 1.00 93.62 194 LEU A CA 1
ATOM 1544 C C . LEU A 1 194 ? 9.045 -3.612 -1.048 1.00 93.62 194 LEU A C 1
ATOM 1546 O O . LEU A 1 194 ? 8.890 -4.306 -2.057 1.00 93.62 194 LEU A O 1
ATOM 1550 N N . THR A 1 195 ? 8.985 -4.126 0.176 1.00 95.12 195 THR A N 1
ATOM 1551 C CA . THR A 1 195 ? 8.673 -5.537 0.431 1.00 95.12 195 THR A CA 1
ATOM 1552 C C . THR A 1 195 ? 7.190 -5.704 0.736 1.00 95.12 195 THR A C 1
ATOM 1554 O O . THR A 1 195 ? 6.629 -4.950 1.518 1.00 95.12 195 THR A O 1
ATOM 1557 N N . VAL A 1 196 ? 6.544 -6.710 0.150 1.00 96.25 196 VAL A N 1
ATOM 1558 C CA . VAL A 1 196 ? 5.145 -7.075 0.403 1.00 96.25 196 VAL A CA 1
ATOM 1559 C C . VAL A 1 196 ? 5.125 -8.470 1.026 1.00 96.25 196 VAL A C 1
ATOM 1561 O O . VAL A 1 196 ? 5.046 -9.469 0.304 1.00 96.25 196 VAL A O 1
ATOM 1564 N N . PRO A 1 197 ? 5.270 -8.580 2.357 1.00 94.38 197 PRO A N 1
ATOM 1565 C CA . PRO A 1 197 ? 5.333 -9.878 3.024 1.00 94.38 197 PRO A CA 1
ATOM 1566 C C . PRO A 1 197 ? 3.961 -10.540 3.200 1.00 94.38 197 PRO A C 1
ATOM 1568 O O . PRO A 1 197 ? 3.906 -11.721 3.528 1.00 94.38 197 PRO A O 1
ATOM 1571 N N . CYS A 1 198 ? 2.862 -9.810 2.984 1.00 94.62 198 CYS A N 1
ATOM 1572 C CA . CYS A 1 198 ? 1.509 -10.356 3.017 1.00 94.62 198 CYS A CA 1
ATOM 1573 C C . CYS A 1 198 ? 0.682 -9.792 1.863 1.00 94.62 198 CYS A C 1
ATOM 1575 O O . CYS A 1 198 ? 0.587 -8.572 1.720 1.00 94.62 198 CYS A O 1
ATOM 1577 N N . LEU A 1 199 ? 0.075 -10.676 1.070 1.00 95.31 199 LEU A N 1
ATOM 1578 C CA . LEU A 1 199 ? -0.843 -10.334 -0.012 1.00 95.31 199 LEU A CA 1
ATOM 1579 C C . LEU A 1 199 ? -1.921 -11.424 -0.122 1.00 95.31 199 LEU A C 1
ATOM 1581 O O . LEU A 1 199 ? -1.724 -12.479 -0.728 1.00 95.31 199 LEU A O 1
ATOM 1585 N N . ARG A 1 200 ? -3.065 -11.176 0.517 1.00 93.75 200 ARG A N 1
ATOM 1586 C CA . ARG A 1 200 ? -4.137 -12.146 0.765 1.00 93.75 200 ARG A CA 1
ATOM 1587 C C . ARG A 1 200 ? -5.482 -11.609 0.297 1.00 93.75 200 ARG A C 1
ATOM 1589 O O . ARG A 1 200 ? -5.774 -10.423 0.431 1.00 93.75 200 ARG A O 1
ATOM 1596 N N . PHE A 1 201 ? -6.333 -12.509 -0.179 1.00 91.31 201 PHE A N 1
ATOM 1597 C CA . PHE A 1 201 ? -7.677 -12.184 -0.642 1.00 91.31 201 PHE A CA 1
ATOM 1598 C C . PHE A 1 201 ? -8.667 -13.207 -0.109 1.00 91.31 201 PHE A C 1
ATOM 1600 O O . PHE A 1 201 ? -8.358 -14.392 0.015 1.00 91.31 201 PHE A O 1
ATOM 1607 N N . TYR A 1 202 ? -9.867 -12.738 0.198 1.00 85.19 202 TYR A N 1
ATOM 1608 C CA . TYR A 1 202 ? -10.988 -13.593 0.517 1.00 85.19 202 TYR A CA 1
ATOM 1609 C C . TYR A 1 202 ? -11.482 -14.285 -0.750 1.00 85.19 202 TYR A C 1
ATOM 1611 O O . TYR A 1 202 ? -11.500 -13.714 -1.844 1.00 85.19 202 TYR A O 1
ATOM 1619 N N . ARG A 1 203 ? -11.917 -15.536 -0.603 1.00 76.38 203 ARG A N 1
ATOM 1620 C CA . ARG A 1 203 ? -12.396 -16.339 -1.724 1.00 76.38 203 ARG A CA 1
ATOM 1621 C C . ARG A 1 203 ? -13.764 -15.853 -2.164 1.00 76.38 203 ARG A C 1
ATOM 1623 O O . ARG A 1 203 ? -14.769 -16.098 -1.511 1.00 76.38 203 ARG A O 1
ATOM 1630 N N . GLY A 1 204 ? -13.807 -15.217 -3.324 1.00 74.50 204 GLY A N 1
ATOM 1631 C CA . GLY A 1 204 ? -15.046 -14.717 -3.895 1.00 74.50 204 GLY A CA 1
ATOM 1632 C C . GLY A 1 204 ? -14.888 -14.337 -5.357 1.00 74.50 204 GLY A C 1
ATOM 1633 O O . GLY A 1 204 ? -13.793 -14.363 -5.920 1.00 74.50 204 GLY A O 1
ATOM 1634 N N . ARG A 1 205 ? -16.002 -13.951 -5.983 1.00 72.88 205 ARG A N 1
ATOM 1635 C CA . ARG A 1 205 ? -16.034 -13.561 -7.404 1.00 72.88 205 ARG A CA 1
ATOM 1636 C C . ARG A 1 205 ? -15.120 -12.369 -7.711 1.00 72.88 205 ARG A C 1
ATOM 1638 O O . ARG A 1 205 ? -14.604 -12.277 -8.819 1.00 72.88 205 ARG A O 1
ATOM 1645 N N . LEU A 1 206 ? -14.897 -11.494 -6.729 1.00 76.25 206 LEU A N 1
ATOM 1646 C CA . LEU A 1 206 ? -14.084 -10.285 -6.874 1.00 76.25 206 LEU A CA 1
ATOM 1647 C C . LEU A 1 206 ? -12.588 -10.501 -6.604 1.00 76.25 206 LEU A C 1
ATOM 1649 O O . LEU A 1 206 ? -11.799 -9.623 -6.935 1.00 76.25 206 LEU A O 1
ATOM 1653 N N . ALA A 1 207 ? -12.167 -11.654 -6.071 1.00 83.75 207 ALA A N 1
ATOM 1654 C CA . ALA A 1 207 ? -10.787 -11.874 -5.618 1.00 83.75 207 ALA A CA 1
ATOM 1655 C C . ALA A 1 207 ? -9.741 -11.625 -6.719 1.00 83.75 207 ALA A C 1
ATOM 1657 O O . ALA A 1 207 ? -8.757 -10.921 -6.511 1.00 83.75 207 ALA A O 1
ATOM 1658 N N . ARG A 1 208 ? -9.995 -12.131 -7.934 1.00 85.31 208 ARG A N 1
ATOM 1659 C CA . ARG A 1 208 ? -9.114 -11.942 -9.103 1.00 85.31 208 ARG A CA 1
ATOM 1660 C C . ARG A 1 208 ? -9.003 -10.481 -9.539 1.00 85.31 208 ARG A C 1
ATOM 1662 O O . ARG A 1 208 ? -7.970 -10.066 -10.063 1.00 85.31 208 ARG A O 1
ATOM 1669 N N . THR A 1 209 ? -10.079 -9.727 -9.375 1.00 81.00 209 THR A N 1
ATOM 1670 C CA . THR A 1 209 ? -10.138 -8.310 -9.732 1.00 81.00 209 THR A CA 1
ATOM 1671 C C . THR A 1 209 ? -9.416 -7.475 -8.683 1.00 81.00 209 THR A C 1
ATOM 1673 O O . THR A 1 209 ? -8.542 -6.684 -9.034 1.00 81.00 209 THR A O 1
ATOM 1676 N N . LEU A 1 210 ? -9.698 -7.733 -7.402 1.00 84.75 210 LEU A N 1
ATOM 1677 C CA . LEU A 1 210 ? -9.008 -7.112 -6.275 1.00 84.75 210 LEU A CA 1
ATOM 1678 C C . LEU A 1 210 ? -7.506 -7.382 -6.322 1.00 84.75 210 LEU A C 1
ATOM 1680 O O . LEU A 1 210 ? -6.728 -6.466 -6.090 1.00 84.75 210 LEU A O 1
ATOM 1684 N N . ALA A 1 211 ? -7.084 -8.592 -6.698 1.00 89.56 211 ALA A N 1
ATOM 1685 C CA . ALA A 1 211 ? -5.669 -8.917 -6.838 1.00 89.56 211 ALA A CA 1
ATOM 1686 C C . ALA A 1 211 ? -4.947 -7.989 -7.810 1.00 89.56 211 ALA A C 1
ATOM 1688 O O . ALA A 1 211 ? -3.962 -7.356 -7.435 1.00 89.56 211 ALA A O 1
ATOM 1689 N N . ARG A 1 212 ? -5.476 -7.831 -9.026 1.00 86.75 212 ARG A N 1
ATOM 1690 C CA . ARG A 1 212 ? -4.891 -6.928 -10.028 1.00 86.75 212 ARG A CA 1
ATOM 1691 C C . ARG A 1 212 ? -4.847 -5.482 -9.547 1.00 86.75 212 ARG A C 1
ATOM 1693 O O . ARG A 1 212 ? -3.855 -4.796 -9.763 1.00 86.75 212 ARG A O 1
ATOM 1700 N N . GLN A 1 213 ? -5.902 -5.032 -8.878 1.00 84.12 213 GLN A N 1
ATOM 1701 C CA . GLN A 1 213 ? -5.984 -3.663 -8.381 1.00 84.12 213 GLN A CA 1
ATOM 1702 C C . GLN A 1 213 ? -5.014 -3.396 -7.234 1.00 84.12 213 GLN A C 1
ATOM 1704 O O . GLN A 1 213 ? -4.297 -2.403 -7.276 1.00 84.12 213 GLN A O 1
ATOM 1709 N N . ILE A 1 214 ? -4.943 -4.283 -6.239 1.00 89.94 214 ILE A N 1
ATOM 1710 C CA . ILE A 1 214 ? -3.998 -4.139 -5.127 1.00 89.94 214 ILE A CA 1
ATOM 1711 C C . ILE A 1 214 ? -2.563 -4.214 -5.638 1.00 89.94 214 ILE A C 1
ATOM 1713 O O . ILE A 1 214 ? -1.740 -3.403 -5.229 1.00 89.94 214 ILE A O 1
ATOM 1717 N N . ILE A 1 215 ? -2.259 -5.112 -6.578 1.00 92.00 215 ILE A N 1
ATOM 1718 C CA . ILE A 1 215 ? -0.931 -5.170 -7.201 1.00 92.00 215 ILE A CA 1
ATOM 1719 C C . ILE A 1 215 ? -0.607 -3.848 -7.910 1.00 92.00 215 ILE A C 1
ATOM 1721 O O . ILE A 1 215 ? 0.493 -3.327 -7.739 1.00 92.00 215 ILE A O 1
ATOM 1725 N N . ALA A 1 216 ? -1.553 -3.262 -8.651 1.00 86.50 216 ALA A N 1
ATOM 1726 C CA . ALA A 1 216 ? -1.360 -1.950 -9.268 1.00 86.50 216 ALA A CA 1
ATOM 1727 C C . ALA A 1 216 ? -1.099 -0.851 -8.222 1.00 86.50 216 ALA A C 1
ATOM 1729 O O . ALA A 1 216 ? -0.136 -0.101 -8.369 1.00 86.50 216 ALA A O 1
ATOM 1730 N N . MET A 1 217 ? -1.877 -0.813 -7.133 1.00 87.00 217 MET A N 1
ATOM 1731 C CA . MET A 1 217 ? -1.674 0.132 -6.026 1.00 87.00 217 MET A CA 1
ATOM 1732 C C . MET A 1 217 ? -0.307 -0.049 -5.350 1.00 87.00 217 MET A C 1
ATOM 1734 O O . MET A 1 217 ? 0.359 0.930 -5.024 1.00 87.00 217 MET A O 1
ATOM 1738 N N . VAL A 1 218 ? 0.150 -1.290 -5.172 1.00 90.88 218 VAL A N 1
ATOM 1739 C CA . VAL A 1 218 ? 1.478 -1.606 -4.626 1.00 90.88 218 VAL A CA 1
ATOM 1740 C C . VAL A 1 218 ? 2.589 -1.085 -5.542 1.00 90.88 218 VAL A C 1
ATOM 1742 O O . VAL A 1 218 ? 3.543 -0.483 -5.053 1.00 90.88 218 VAL A O 1
ATOM 1745 N N . ILE A 1 219 ? 2.475 -1.277 -6.861 1.00 88.25 219 ILE A N 1
ATOM 1746 C CA . ILE A 1 219 ? 3.449 -0.753 -7.836 1.00 88.25 219 ILE A CA 1
ATOM 1747 C C . ILE A 1 219 ? 3.477 0.778 -7.790 1.00 88.25 219 ILE A C 1
ATOM 1749 O O . ILE A 1 219 ? 4.552 1.380 -7.794 1.00 88.25 219 ILE A O 1
ATOM 1753 N N . GLU A 1 220 ? 2.305 1.413 -7.740 1.00 85.62 220 GLU A N 1
ATOM 1754 C CA . GLU A 1 220 ? 2.179 2.870 -7.665 1.00 85.62 220 GLU A CA 1
ATOM 1755 C C . GLU A 1 220 ? 2.784 3.415 -6.372 1.00 85.62 220 GLU A C 1
ATOM 1757 O O . GLU A 1 220 ? 3.581 4.348 -6.433 1.00 85.62 220 GLU A O 1
ATOM 1762 N N . SER A 1 221 ? 2.520 2.774 -5.231 1.00 84.88 221 SER A N 1
ATOM 1763 C CA . SER A 1 221 ? 3.149 3.114 -3.951 1.00 84.88 221 SER A CA 1
ATOM 1764 C C . SER A 1 221 ? 4.671 2.949 -4.001 1.00 84.88 221 SER A C 1
ATOM 1766 O O . SER A 1 221 ? 5.402 3.862 -3.617 1.00 84.88 221 SER A O 1
ATOM 1768 N N . SER A 1 222 ? 5.177 1.838 -4.545 1.00 87.44 222 SER A N 1
ATOM 1769 C CA . SER A 1 222 ? 6.621 1.616 -4.704 1.00 87.44 222 SER A CA 1
ATOM 1770 C C . SER A 1 222 ? 7.273 2.705 -5.554 1.00 87.44 222 SER A C 1
ATOM 1772 O O . SER A 1 222 ? 8.347 3.197 -5.223 1.00 87.44 222 SER A O 1
ATOM 1774 N N . THR A 1 223 ? 6.607 3.097 -6.639 1.00 84.25 223 THR A N 1
ATOM 1775 C CA . THR A 1 223 ? 7.095 4.117 -7.570 1.00 84.25 223 THR A CA 1
ATOM 1776 C C . THR A 1 223 ? 7.062 5.514 -6.951 1.00 84.25 223 THR A C 1
ATOM 1778 O O . THR A 1 223 ? 8.034 6.256 -7.073 1.00 84.25 223 THR A O 1
ATOM 1781 N N . ALA A 1 224 ? 5.970 5.869 -6.268 1.00 84.00 224 ALA A N 1
ATOM 1782 C CA . ALA A 1 224 ? 5.811 7.155 -5.589 1.00 84.00 224 ALA A CA 1
ATOM 1783 C C . ALA A 1 224 ? 6.836 7.348 -4.461 1.00 84.00 224 ALA A C 1
ATOM 1785 O O . ALA A 1 224 ? 7.257 8.468 -4.197 1.00 84.00 224 ALA A O 1
ATOM 1786 N N . ASN A 1 225 ? 7.272 6.250 -3.839 1.00 82.31 225 ASN A N 1
ATOM 1787 C CA . ASN A 1 225 ? 8.329 6.242 -2.828 1.00 82.31 225 ASN A CA 1
ATOM 1788 C C . ASN A 1 225 ? 9.742 6.065 -3.412 1.00 82.31 225 ASN A C 1
ATOM 1790 O O . ASN A 1 225 ? 10.687 5.872 -2.655 1.00 82.31 225 ASN A O 1
ATOM 1794 N N . HIS A 1 226 ? 9.897 6.117 -4.739 1.00 85.50 226 HIS A N 1
ATOM 1795 C CA . HIS A 1 226 ? 11.176 5.963 -5.443 1.00 85.50 226 HIS A CA 1
ATOM 1796 C C . HIS A 1 226 ? 11.912 4.636 -5.178 1.00 85.50 226 HIS A C 1
ATOM 1798 O O . HIS A 1 226 ? 13.115 4.536 -5.416 1.00 85.50 226 HIS A O 1
ATOM 1804 N N . CYS A 1 227 ? 11.201 3.590 -4.746 1.00 86.62 227 CYS A N 1
ATOM 1805 C CA . CYS A 1 227 ? 11.793 2.273 -4.555 1.00 86.62 227 CYS A CA 1
ATOM 1806 C C . CYS A 1 227 ? 12.061 1.623 -5.919 1.00 86.62 227 CYS A C 1
ATOM 1808 O O . CYS A 1 227 ? 11.133 1.327 -6.683 1.00 86.62 227 CYS A O 1
ATOM 1810 N N . SER A 1 228 ? 13.334 1.345 -6.192 1.00 87.75 228 SER A N 1
ATOM 1811 C CA . SER A 1 228 ? 13.813 0.720 -7.429 1.00 87.75 228 SER A CA 1
ATOM 1812 C C . SER A 1 228 ? 13.321 -0.722 -7.604 1.00 87.75 228 SER A C 1
ATOM 1814 O O . SER A 1 228 ? 13.277 -1.237 -8.723 1.00 87.75 228 SER A O 1
ATOM 1816 N N . ILE A 1 229 ? 12.951 -1.388 -6.506 1.00 90.75 229 ILE A N 1
ATOM 1817 C CA . ILE A 1 229 ? 12.528 -2.789 -6.500 1.00 90.75 229 ILE A CA 1
ATOM 1818 C C . ILE A 1 229 ? 11.248 -2.947 -5.678 1.00 90.75 229 ILE A C 1
ATOM 1820 O O . ILE A 1 229 ? 11.143 -2.448 -4.559 1.00 90.75 229 ILE A O 1
ATOM 1824 N N . THR A 1 230 ? 10.294 -3.712 -6.204 1.00 94.06 230 THR A N 1
ATOM 1825 C CA . THR A 1 230 ? 9.163 -4.240 -5.433 1.00 94.06 230 THR A CA 1
ATOM 1826 C C . THR A 1 230 ? 9.309 -5.750 -5.304 1.00 94.06 230 THR A C 1
ATOM 1828 O O . THR A 1 230 ? 9.451 -6.445 -6.308 1.00 94.06 230 THR A O 1
ATOM 1831 N N . SER A 1 231 ? 9.256 -6.275 -4.081 1.00 95.06 231 SER A N 1
ATOM 1832 C CA . SER A 1 231 ? 9.421 -7.703 -3.796 1.00 95.06 231 SER A CA 1
ATOM 1833 C C . SER A 1 231 ? 8.233 -8.239 -3.004 1.00 95.06 231 SER A C 1
ATOM 1835 O O . SER A 1 231 ? 8.061 -7.884 -1.844 1.00 95.06 231 SER A O 1
ATOM 1837 N N . VAL A 1 232 ? 7.451 -9.150 -3.578 1.00 96.62 232 VAL A N 1
ATOM 1838 C CA . VAL A 1 232 ? 6.420 -9.907 -2.854 1.00 96.62 232 VAL A CA 1
ATOM 1839 C C . VAL A 1 232 ? 7.046 -11.179 -2.294 1.00 96.62 232 VAL A C 1
ATOM 1841 O O . VAL A 1 232 ? 7.608 -11.988 -3.036 1.00 96.62 232 VAL A O 1
ATOM 1844 N N . THR A 1 233 ? 6.974 -11.338 -0.975 1.00 94.88 233 THR A N 1
ATOM 1845 C CA . THR A 1 233 ? 7.620 -12.434 -0.230 1.00 94.88 233 THR A CA 1
ATOM 1846 C C . THR A 1 233 ? 6.620 -13.268 0.560 1.00 94.88 233 THR A C 1
ATOM 1848 O O . THR A 1 233 ? 6.987 -13.893 1.549 1.00 94.88 233 THR A O 1
ATOM 1851 N N . ASP A 1 234 ? 5.350 -13.217 0.173 1.00 94.19 234 ASP A N 1
ATOM 1852 C CA . ASP A 1 234 ? 4.315 -14.039 0.777 1.00 94.19 234 ASP A CA 1
ATOM 1853 C C . ASP A 1 234 ? 4.452 -15.495 0.291 1.00 94.19 234 ASP A C 1
ATOM 1855 O O . ASP A 1 234 ? 4.342 -15.773 -0.903 1.00 94.19 234 ASP A O 1
ATOM 1859 N N . ASP A 1 235 ? 4.682 -16.423 1.221 1.00 91.50 235 ASP A N 1
ATOM 1860 C CA . ASP A 1 235 ? 4.927 -17.840 0.922 1.00 91.50 235 ASP A CA 1
ATOM 1861 C C . ASP A 1 235 ? 3.672 -18.618 0.479 1.00 91.50 235 ASP A C 1
ATOM 1863 O O . ASP A 1 235 ? 3.794 -19.726 -0.045 1.00 91.50 235 ASP A O 1
ATOM 1867 N N . TRP A 1 236 ? 2.462 -18.077 0.680 1.00 92.50 236 TRP A N 1
ATOM 1868 C CA . TRP A 1 236 ? 1.204 -18.816 0.451 1.00 92.50 236 TRP A CA 1
ATOM 1869 C C . TRP A 1 236 ? 0.256 -18.148 -0.549 1.00 92.50 236 TRP A C 1
ATOM 1871 O O . TRP A 1 236 ? -0.971 -18.213 -0.401 1.00 92.50 236 TRP A O 1
ATOM 1881 N N . LEU A 1 237 ? 0.822 -17.501 -1.570 1.00 92.50 237 LEU A N 1
ATOM 1882 C CA . LEU A 1 237 ? 0.065 -16.901 -2.670 1.00 92.50 237 LEU A CA 1
ATOM 1883 C C . LEU A 1 237 ? -0.839 -17.934 -3.361 1.00 92.50 237 LEU A C 1
ATOM 1885 O O . LEU A 1 237 ? -0.425 -19.048 -3.677 1.00 92.50 237 LEU A O 1
ATOM 1889 N N . GLU A 1 238 ? -2.088 -17.548 -3.626 1.00 91.56 238 GLU A N 1
ATOM 1890 C CA . GLU A 1 238 ? -2.995 -18.361 -4.437 1.00 91.56 238 GLU A CA 1
ATOM 1891 C C . GLU A 1 238 ? -2.628 -18.231 -5.938 1.00 91.56 238 GLU A C 1
ATOM 1893 O O . GLU A 1 238 ? -2.171 -17.167 -6.363 1.00 91.56 238 GLU A O 1
ATOM 1898 N N . PRO A 1 239 ? -2.863 -19.259 -6.782 1.00 91.94 239 PRO A N 1
ATOM 1899 C CA . PRO A 1 239 ? -2.399 -19.271 -8.177 1.00 91.94 239 PRO A CA 1
ATOM 1900 C C . PRO A 1 239 ? -2.843 -18.075 -9.028 1.00 91.94 239 PRO A C 1
ATOM 1902 O O . PRO A 1 239 ? -2.072 -17.567 -9.833 1.00 91.94 239 PRO A O 1
ATOM 1905 N N . TYR A 1 240 ? -4.061 -17.561 -8.830 1.00 90.50 240 TYR A N 1
ATOM 1906 C CA . TYR A 1 240 ? -4.513 -16.383 -9.582 1.00 90.50 240 TYR A CA 1
ATOM 1907 C C . TYR A 1 240 ? -3.811 -15.085 -9.156 1.00 90.50 240 TYR A C 1
ATOM 1909 O O . TYR A 1 240 ? -3.833 -14.110 -9.906 1.00 90.50 240 TYR A O 1
ATOM 1917 N N . VAL A 1 241 ? -3.227 -15.041 -7.954 1.00 94.19 241 VAL A N 1
ATOM 1918 C CA . VAL A 1 241 ? -2.409 -13.909 -7.504 1.00 94.19 241 VAL A CA 1
ATOM 1919 C C . VAL A 1 241 ? -1.054 -13.970 -8.198 1.00 94.19 241 VAL A C 1
ATOM 1921 O O . VAL A 1 241 ? -0.581 -12.950 -8.686 1.00 94.19 241 VAL A O 1
ATOM 1924 N N . GLU A 1 242 ? -0.471 -15.166 -8.325 1.00 94.50 242 GLU A N 1
ATOM 1925 C CA . GLU A 1 242 ? 0.737 -15.388 -9.127 1.00 94.50 242 GLU A CA 1
ATOM 1926 C C . GLU A 1 242 ? 0.525 -15.009 -10.604 1.00 94.50 242 GLU A C 1
ATOM 1928 O O . GLU A 1 242 ? 1.352 -14.302 -11.179 1.00 94.50 242 GLU A O 1
ATOM 1933 N N . GLU A 1 243 ? -0.612 -15.396 -11.199 1.00 92.19 243 GLU A N 1
ATOM 1934 C CA . GLU A 1 243 ? -1.017 -14.962 -12.548 1.00 92.19 243 GLU A CA 1
ATOM 1935 C C . GLU A 1 243 ? -1.064 -13.427 -12.651 1.00 92.19 243 GLU A C 1
ATOM 1937 O O . GLU A 1 243 ? -0.476 -12.845 -13.560 1.00 92.19 243 GLU A O 1
ATOM 1942 N N . ALA A 1 244 ? -1.710 -12.752 -11.694 1.00 91.62 244 ALA A N 1
ATOM 1943 C CA . ALA A 1 244 ? -1.833 -11.294 -11.689 1.00 91.62 244 ALA A CA 1
ATOM 1944 C C . ALA A 1 244 ? -0.482 -10.570 -11.502 1.00 91.62 244 ALA A C 1
ATOM 1946 O O . ALA A 1 244 ? -0.256 -9.510 -12.098 1.00 91.62 244 ALA A O 1
ATOM 1947 N N . LEU A 1 245 ? 0.425 -11.139 -10.700 1.00 94.31 245 LEU A N 1
ATOM 1948 C CA . LEU A 1 245 ? 1.796 -10.652 -10.536 1.00 94.31 245 LEU A CA 1
ATOM 1949 C C . LEU A 1 245 ? 2.558 -10.749 -11.862 1.00 94.31 245 LEU A C 1
ATOM 1951 O O . LEU A 1 245 ? 3.115 -9.748 -12.321 1.00 94.31 245 LEU A O 1
ATOM 1955 N N . ALA A 1 246 ? 2.518 -11.911 -12.516 1.00 91.19 246 ALA A N 1
ATOM 1956 C CA . ALA A 1 246 ? 3.139 -12.114 -13.823 1.00 91.19 246 ALA A CA 1
ATOM 1957 C C . ALA A 1 246 ? 2.568 -11.159 -14.886 1.00 91.19 246 ALA A C 1
ATOM 1959 O O . ALA A 1 246 ? 3.324 -10.511 -15.611 1.00 91.19 246 ALA A O 1
ATOM 1960 N N . GLU A 1 247 ? 1.242 -10.991 -14.936 1.00 88.00 247 GLU A N 1
ATOM 1961 C CA . GLU A 1 247 ? 0.571 -10.041 -15.835 1.00 88.00 247 GLU A CA 1
ATOM 1962 C C . GLU A 1 247 ? 1.033 -8.594 -15.621 1.00 88.00 247 GLU A C 1
ATOM 1964 O O . GLU A 1 247 ? 1.012 -7.804 -16.566 1.00 88.00 247 GLU A O 1
ATOM 1969 N N . SER A 1 248 ? 1.455 -8.247 -14.404 1.00 86.31 248 SER A N 1
ATOM 1970 C CA . SER A 1 248 ? 1.932 -6.917 -14.007 1.00 86.31 248 SER A CA 1
ATOM 1971 C C . SER A 1 248 ? 3.459 -6.754 -14.124 1.00 86.31 248 SER A C 1
ATOM 1973 O O . SER A 1 248 ? 4.023 -5.732 -13.714 1.00 86.31 248 SER A O 1
ATOM 1975 N N . GLY A 1 249 ? 4.139 -7.739 -14.719 1.00 87.94 249 GLY A N 1
ATOM 1976 C CA . GLY A 1 249 ? 5.575 -7.714 -14.992 1.00 87.94 249 GLY A CA 1
ATOM 1977 C C . GLY A 1 249 ? 6.443 -8.079 -13.788 1.00 87.94 249 GLY A C 1
ATOM 1978 O O . GLY A 1 249 ? 7.625 -7.745 -13.781 1.00 87.94 249 GLY A O 1
ATOM 1979 N N . PHE A 1 250 ? 5.876 -8.732 -12.768 1.00 91.25 250 PHE A N 1
ATOM 1980 C CA . PHE A 1 250 ? 6.679 -9.387 -11.740 1.00 91.25 250 PHE A CA 1
ATOM 1981 C C . PHE A 1 250 ? 7.259 -10.700 -12.257 1.00 91.25 250 PHE A C 1
ATOM 1983 O O . PHE A 1 250 ? 6.721 -11.372 -13.137 1.00 91.25 250 PHE A O 1
ATOM 1990 N N . VAL A 1 251 ? 8.355 -11.088 -11.627 1.00 88.56 251 VAL A N 1
ATOM 1991 C CA . VAL A 1 251 ? 9.193 -12.211 -12.008 1.00 88.56 251 VAL A CA 1
ATOM 1992 C C . VAL A 1 251 ? 9.399 -13.092 -10.798 1.00 88.56 251 VAL A C 1
ATOM 1994 O O . VAL A 1 251 ? 9.817 -12.607 -9.749 1.00 88.56 251 VAL A O 1
ATOM 1997 N N . LYS A 1 252 ? 9.187 -14.396 -10.948 1.00 89.31 252 LYS A N 1
ATOM 1998 C CA . LYS A 1 252 ? 9.489 -15.345 -9.880 1.00 89.31 252 LYS A CA 1
ATOM 1999 C C . LYS A 1 252 ? 10.995 -15.623 -9.809 1.00 89.31 252 LYS A C 1
ATOM 2001 O O . LYS A 1 252 ? 11.589 -16.100 -10.775 1.00 89.31 252 LYS A O 1
ATOM 2006 N N . VAL A 1 253 ? 11.600 -15.346 -8.655 1.00 85.38 253 VAL A N 1
ATOM 2007 C CA . VAL A 1 253 ? 13.004 -15.624 -8.323 1.00 85.38 253 VAL A CA 1
ATOM 2008 C C . VAL A 1 253 ? 13.046 -16.418 -7.022 1.00 85.38 253 VAL A C 1
ATOM 2010 O O . VAL A 1 253 ? 12.797 -15.890 -5.935 1.00 85.38 253 VAL A O 1
ATOM 2013 N N . GLY A 1 254 ? 13.323 -17.719 -7.129 1.00 84.31 254 GLY A N 1
ATOM 2014 C CA . GLY A 1 254 ? 13.175 -18.645 -6.007 1.00 84.31 254 GLY A CA 1
ATOM 2015 C C . GLY A 1 254 ? 11.729 -18.667 -5.504 1.00 84.31 254 GLY A C 1
ATOM 2016 O O . GLY A 1 254 ? 10.816 -19.027 -6.246 1.00 84.31 254 GLY A O 1
ATOM 2017 N N . VAL A 1 255 ? 11.528 -18.261 -4.249 1.00 84.75 255 VAL A N 1
ATOM 2018 C CA . VAL A 1 255 ? 10.204 -18.180 -3.598 1.00 84.75 255 VAL A CA 1
ATOM 2019 C C . VAL A 1 255 ? 9.579 -16.782 -3.646 1.00 84.75 255 VAL A C 1
ATOM 2021 O O . VAL A 1 255 ? 8.480 -16.589 -3.145 1.00 84.75 255 VAL A O 1
ATOM 2024 N N . ARG A 1 256 ? 10.264 -15.791 -4.227 1.00 90.31 256 ARG A N 1
ATOM 2025 C CA . ARG A 1 256 ? 9.831 -14.386 -4.225 1.00 90.31 256 ARG A CA 1
ATOM 2026 C C . ARG A 1 256 ? 9.391 -13.944 -5.610 1.00 90.31 256 ARG A C 1
ATOM 2028 O O . ARG A 1 256 ? 9.900 -14.442 -6.612 1.00 90.31 256 ARG A O 1
ATOM 2035 N N . TRP A 1 257 ? 8.501 -12.962 -5.661 1.00 94.00 257 TRP A N 1
ATOM 2036 C CA . TRP A 1 257 ? 8.135 -12.268 -6.892 1.00 94.00 257 TRP A CA 1
ATOM 2037 C C . TRP A 1 257 ? 8.732 -10.869 -6.891 1.00 94.00 257 TRP A C 1
ATOM 2039 O O . TRP A 1 257 ? 8.528 -10.112 -5.948 1.00 94.00 257 TRP A O 1
ATOM 2049 N N . ILE A 1 258 ? 9.462 -10.515 -7.941 1.00 91.75 258 ILE A N 1
ATOM 2050 C CA . ILE A 1 258 ? 10.251 -9.285 -8.012 1.00 91.75 258 ILE A CA 1
ATOM 2051 C C . ILE A 1 258 ? 9.827 -8.477 -9.228 1.00 91.75 258 ILE A C 1
ATOM 2053 O O . ILE A 1 258 ? 9.717 -9.019 -10.326 1.00 91.75 258 ILE A O 1
ATOM 2057 N N . LYS A 1 259 ? 9.637 -7.175 -9.042 1.00 91.19 259 LYS A N 1
ATOM 2058 C CA . LYS A 1 259 ? 9.479 -6.200 -10.116 1.00 91.19 259 LYS A CA 1
ATOM 2059 C C . LYS A 1 259 ? 10.557 -5.133 -9.990 1.00 91.19 259 LYS A C 1
ATOM 2061 O O . LYS A 1 259 ? 10.813 -4.630 -8.898 1.00 91.19 259 LYS A O 1
ATOM 2066 N N . LEU A 1 260 ? 11.167 -4.795 -11.120 1.00 89.12 260 LEU A N 1
ATOM 2067 C CA . LEU A 1 260 ? 12.039 -3.634 -11.238 1.00 89.12 260 LEU A CA 1
ATOM 2068 C C . LEU A 1 260 ? 11.203 -2.414 -11.616 1.00 89.12 260 LEU A C 1
ATOM 2070 O O . LEU A 1 260 ? 10.466 -2.453 -12.603 1.00 89.12 260 LEU A O 1
ATOM 2074 N N . ASN A 1 261 ? 11.352 -1.335 -10.855 1.00 86.56 261 ASN A N 1
ATOM 2075 C CA . ASN A 1 261 ? 10.714 -0.059 -11.143 1.00 86.56 261 ASN A CA 1
ATOM 2076 C C . ASN A 1 261 ? 11.779 0.878 -11.700 1.00 86.56 261 ASN A C 1
ATOM 2078 O O . ASN A 1 261 ? 12.640 1.359 -10.963 1.00 86.56 261 ASN A O 1
ATOM 2082 N N . TYR A 1 262 ? 11.752 1.120 -13.009 1.00 84.00 262 TYR A N 1
ATOM 2083 C CA . TYR A 1 262 ? 12.766 1.945 -13.652 1.00 84.00 262 TYR A CA 1
ATOM 2084 C C . TYR A 1 262 ? 12.189 3.316 -13.997 1.00 84.00 262 TYR A C 1
ATOM 2086 O O . TYR A 1 262 ? 11.552 3.512 -15.030 1.00 84.00 262 TYR A O 1
ATOM 2094 N N . ALA A 1 263 ? 12.390 4.276 -13.093 1.00 81.75 263 ALA A N 1
ATOM 2095 C CA . ALA A 1 263 ? 11.949 5.652 -13.274 1.00 81.75 263 ALA A CA 1
ATOM 2096 C C . ALA A 1 263 ? 12.901 6.422 -14.197 1.00 81.75 263 ALA A C 1
ATOM 2098 O O . ALA A 1 263 ? 13.783 7.146 -13.742 1.00 81.75 263 ALA A O 1
ATOM 2099 N N . ALA A 1 264 ? 12.721 6.248 -15.504 1.00 79.88 264 ALA A N 1
ATOM 2100 C CA . ALA A 1 264 ? 13.497 6.948 -16.515 1.00 79.88 264 ALA A CA 1
ATOM 2101 C C . ALA A 1 264 ? 12.642 7.353 -17.716 1.00 79.88 264 ALA A C 1
ATOM 2103 O O . ALA A 1 264 ? 11.654 6.699 -18.058 1.00 79.88 264 ALA A O 1
ATOM 2104 N N . ILE A 1 265 ? 13.077 8.431 -18.363 1.00 80.88 265 ILE A N 1
ATOM 2105 C CA . ILE A 1 265 ? 12.615 8.863 -19.676 1.00 80.88 265 ILE A CA 1
ATOM 2106 C C . ILE A 1 265 ? 13.859 8.957 -20.549 1.00 80.88 265 ILE A C 1
ATOM 2108 O O . ILE A 1 265 ? 14.829 9.602 -20.151 1.00 80.88 265 ILE A O 1
ATOM 2112 N N . GLY A 1 266 ? 13.860 8.310 -21.708 1.00 78.69 266 GLY A N 1
ATOM 2113 C CA . GLY A 1 266 ? 15.005 8.396 -22.608 1.00 78.69 266 GLY A CA 1
ATOM 2114 C C . GLY A 1 266 ? 14.887 7.514 -23.835 1.00 78.69 266 GLY A C 1
ATOM 2115 O O . GLY A 1 266 ? 13.886 6.825 -24.045 1.00 78.69 266 GLY A O 1
ATOM 2116 N N . THR A 1 267 ? 15.937 7.534 -24.651 1.00 75.94 267 THR A N 1
ATOM 2117 C CA . THR A 1 267 ? 16.033 6.663 -25.823 1.00 75.94 267 THR A CA 1
ATOM 2118 C C . THR A 1 267 ? 16.316 5.225 -25.395 1.00 75.94 267 THR A C 1
ATOM 2120 O O . THR A 1 267 ? 16.788 4.965 -24.285 1.00 75.94 267 THR A O 1
ATOM 2123 N N . GLY A 1 268 ? 16.122 4.262 -26.299 1.00 71.06 268 GLY A N 1
ATOM 2124 C CA . GLY A 1 268 ? 16.487 2.871 -26.019 1.00 71.06 268 GLY A CA 1
ATOM 2125 C C . GLY A 1 268 ? 17.957 2.678 -25.604 1.00 71.06 268 GLY A C 1
ATOM 2126 O O . GLY A 1 268 ? 18.254 1.767 -24.835 1.00 71.06 268 GLY A O 1
ATOM 2127 N N . SER A 1 269 ? 18.876 3.556 -26.030 1.00 70.06 269 SER A N 1
ATOM 2128 C CA . SER A 1 269 ? 20.282 3.489 -25.600 1.00 70.06 269 SER A CA 1
ATOM 2129 C C . SER A 1 269 ? 20.472 3.953 -24.152 1.00 70.06 269 SER A C 1
ATOM 2131 O O . SER A 1 269 ? 21.187 3.296 -23.394 1.00 70.06 269 SER A O 1
ATOM 2133 N N . ASP A 1 270 ? 19.799 5.033 -23.745 1.00 73.62 270 ASP A N 1
ATOM 2134 C CA . ASP A 1 270 ? 19.874 5.560 -22.374 1.00 73.62 270 ASP A CA 1
ATOM 2135 C C . ASP A 1 270 ? 19.272 4.566 -21.377 1.00 73.62 270 ASP A C 1
ATOM 2137 O O . ASP A 1 270 ? 19.857 4.260 -20.334 1.00 73.62 270 ASP A O 1
ATOM 2141 N N . VAL A 1 271 ? 18.130 3.989 -21.759 1.00 75.88 271 VAL A N 1
ATOM 2142 C CA . VAL A 1 271 ? 17.420 2.969 -20.985 1.00 75.88 271 VAL A CA 1
ATOM 2143 C C . VAL A 1 271 ? 18.264 1.713 -20.823 1.00 75.88 271 VAL A C 1
ATOM 2145 O O . VAL A 1 271 ? 18.316 1.158 -19.729 1.00 75.88 271 VAL A O 1
ATOM 2148 N N . SER A 1 272 ? 18.978 1.288 -21.870 1.00 73.62 272 SER A N 1
ATOM 2149 C CA . SER A 1 272 ? 19.881 0.134 -21.803 1.00 73.62 272 SER A CA 1
ATOM 2150 C C . SER A 1 272 ? 20.947 0.307 -20.720 1.00 73.62 272 SER A C 1
ATOM 2152 O O . SER A 1 272 ? 21.135 -0.577 -19.886 1.00 73.62 272 SER A O 1
ATOM 2154 N N . ALA A 1 273 ? 21.639 1.449 -20.724 1.00 73.94 273 ALA A N 1
ATOM 2155 C CA . ALA A 1 273 ? 22.729 1.714 -19.791 1.00 73.94 273 ALA A CA 1
ATOM 2156 C C . ALA A 1 273 ? 22.230 1.856 -18.344 1.00 73.94 273 ALA A C 1
ATOM 2158 O O . ALA A 1 273 ? 22.876 1.390 -17.405 1.00 73.94 273 ALA A O 1
ATOM 2159 N N . GLY A 1 274 ? 21.073 2.494 -18.140 1.00 78.12 274 GLY A N 1
ATOM 2160 C CA . GLY A 1 274 ? 20.483 2.609 -16.808 1.00 78.12 274 GLY A CA 1
ATOM 2161 C C . GLY A 1 274 ? 19.918 1.290 -16.279 1.00 78.12 274 GLY A C 1
ATOM 2162 O O . GLY A 1 274 ? 20.041 1.009 -15.087 1.00 78.12 274 GLY A O 1
ATOM 2163 N N . LEU A 1 275 ? 19.376 0.444 -17.156 1.00 77.50 275 LEU A N 1
ATOM 2164 C CA . LEU A 1 275 ? 18.875 -0.874 -16.785 1.00 77.50 275 LEU A CA 1
ATOM 2165 C C . LEU A 1 275 ? 20.003 -1.822 -16.358 1.00 77.50 275 LEU A C 1
ATOM 2167 O O . LEU A 1 275 ? 19.819 -2.573 -15.405 1.00 77.50 275 LEU A O 1
ATOM 2171 N N . GLU A 1 276 ? 21.179 -1.769 -16.994 1.00 78.81 276 GLU A N 1
ATOM 2172 C CA . GLU A 1 276 ? 22.357 -2.527 -16.539 1.00 78.81 276 GLU A CA 1
ATOM 2173 C C . GLU A 1 276 ? 22.742 -2.168 -15.099 1.00 78.81 276 GLU A C 1
ATOM 2175 O O . GLU A 1 276 ? 22.930 -3.062 -14.273 1.00 78.81 276 GLU A O 1
ATOM 2180 N N . LYS A 1 277 ? 22.765 -0.870 -14.770 1.00 81.12 277 LYS A N 1
ATOM 2181 C CA . LYS A 1 277 ? 23.033 -0.399 -13.402 1.00 81.12 277 LYS A CA 1
ATOM 2182 C C . LYS A 1 277 ? 21.968 -0.869 -12.414 1.00 81.12 277 LYS A C 1
ATOM 2184 O O . LYS A 1 277 ? 22.300 -1.279 -11.306 1.00 81.12 277 LYS A O 1
ATOM 2189 N N . LEU A 1 278 ? 20.694 -0.830 -12.807 1.00 82.12 278 LEU A N 1
ATOM 2190 C CA . LEU A 1 278 ? 19.594 -1.306 -11.968 1.00 82.12 278 LEU A CA 1
ATOM 2191 C C . LEU A 1 278 ? 19.682 -2.819 -11.719 1.00 82.12 278 LEU A C 1
ATOM 2193 O O . LEU A 1 278 ? 19.461 -3.273 -10.598 1.00 82.12 278 LEU A O 1
ATOM 2197 N N . LEU A 1 279 ? 20.040 -3.600 -12.740 1.00 81.88 279 LEU A N 1
ATOM 2198 C CA . LEU A 1 279 ? 20.257 -5.043 -12.618 1.00 81.88 279 LEU A CA 1
ATOM 2199 C C . LEU A 1 279 ? 21.445 -5.362 -11.702 1.00 81.88 279 LEU A C 1
ATOM 2201 O O . LEU A 1 279 ? 21.367 -6.292 -10.900 1.00 81.88 279 LEU A O 1
ATOM 2205 N N . GLU A 1 280 ? 22.529 -4.592 -11.794 1.00 81.00 280 GLU A N 1
ATOM 2206 C CA . GLU A 1 280 ? 23.675 -4.715 -10.893 1.00 81.00 280 GLU A CA 1
ATOM 2207 C C . GLU A 1 280 ? 23.295 -4.363 -9.450 1.00 81.00 280 GLU A C 1
ATOM 2209 O O . GLU A 1 280 ? 23.598 -5.124 -8.532 1.00 81.00 280 GLU A O 1
ATOM 2214 N N . HIS A 1 281 ? 22.547 -3.276 -9.246 1.00 81.56 281 HIS A N 1
ATOM 2215 C CA . HIS A 1 281 ? 22.022 -2.906 -7.934 1.00 81.56 281 HIS A CA 1
ATOM 2216 C C . HIS A 1 281 ? 21.115 -4.001 -7.350 1.00 81.56 281 HIS A C 1
ATOM 2218 O O . HIS A 1 281 ? 21.298 -4.399 -6.201 1.00 81.56 281 HIS A O 1
ATOM 2224 N N . ALA A 1 282 ? 20.190 -4.556 -8.141 1.00 81.06 282 ALA A N 1
ATOM 2225 C CA . ALA A 1 282 ? 19.337 -5.664 -7.710 1.00 81.06 282 ALA A CA 1
ATOM 2226 C C . ALA A 1 282 ? 20.161 -6.885 -7.279 1.00 81.06 282 ALA A C 1
ATOM 2228 O O . ALA A 1 282 ? 19.881 -7.485 -6.238 1.00 81.06 282 ALA A O 1
ATOM 2229 N N . ARG A 1 283 ? 21.227 -7.200 -8.024 1.00 82.75 283 ARG A N 1
ATOM 2230 C CA . ARG A 1 283 ? 22.157 -8.279 -7.682 1.00 82.75 283 ARG A CA 1
ATOM 2231 C C . ARG A 1 283 ? 22.885 -8.018 -6.363 1.00 82.75 283 ARG A C 1
ATOM 2233 O O . ARG A 1 283 ? 22.944 -8.916 -5.527 1.00 82.75 283 ARG A O 1
ATOM 2240 N N . CYS A 1 284 ? 23.398 -6.806 -6.154 1.00 80.75 284 CYS A N 1
ATOM 2241 C CA . CYS A 1 284 ? 24.039 -6.397 -4.898 1.00 80.75 284 CYS A CA 1
ATOM 2242 C C . CYS A 1 284 ? 23.073 -6.452 -3.705 1.00 80.75 284 CYS A C 1
ATOM 2244 O O . CYS A 1 284 ? 23.482 -6.792 -2.597 1.00 80.75 284 CYS A O 1
ATOM 2246 N N . SER A 1 285 ? 21.787 -6.201 -3.947 1.00 77.81 285 SER A N 1
ATOM 2247 C CA . SER A 1 285 ? 20.702 -6.334 -2.970 1.00 77.81 285 SER A CA 1
ATOM 2248 C C . SER A 1 285 ? 20.229 -7.784 -2.757 1.00 77.81 285 SER A C 1
ATOM 2250 O O . SER A 1 285 ? 19.261 -8.020 -2.035 1.00 77.81 285 SER A O 1
ATOM 2252 N N . GLY A 1 286 ? 20.911 -8.771 -3.351 1.00 77.94 286 GLY A N 1
ATOM 2253 C CA . GLY A 1 286 ? 20.647 -10.200 -3.154 1.00 77.94 286 GLY A CA 1
ATOM 2254 C C . GLY A 1 286 ? 19.575 -10.791 -4.073 1.00 77.94 286 GLY A C 1
ATOM 2255 O O . GLY A 1 286 ? 19.113 -11.906 -3.827 1.00 77.94 286 GLY A O 1
ATOM 2256 N N . PHE A 1 287 ? 19.170 -10.076 -5.124 1.00 78.06 287 PHE A N 1
ATOM 2257 C CA . PHE A 1 287 ? 18.199 -10.554 -6.105 1.00 78.06 287 PHE A CA 1
ATOM 2258 C C . PHE A 1 287 ? 18.890 -10.949 -7.416 1.00 78.06 287 PHE A C 1
ATOM 2260 O O . PHE A 1 287 ? 19.289 -10.100 -8.211 1.00 78.06 287 PHE A O 1
ATOM 2267 N N . GLU A 1 288 ? 19.006 -12.252 -7.679 1.00 70.81 288 GLU A N 1
ATOM 2268 C CA . GLU A 1 288 ? 19.516 -12.757 -8.959 1.00 70.81 288 GLU A CA 1
ATOM 2269 C C . GLU A 1 288 ? 18.371 -12.976 -9.956 1.00 70.81 288 GLU A C 1
ATOM 2271 O O . GLU A 1 288 ? 17.702 -14.008 -9.955 1.00 70.81 288 GLU A O 1
ATOM 2276 N N . LEU A 1 289 ? 18.132 -11.988 -10.820 1.00 68.50 289 LEU A N 1
ATOM 2277 C CA . LEU A 1 289 ? 17.102 -12.082 -11.857 1.00 68.50 289 LEU A CA 1
ATOM 2278 C C . LEU A 1 289 ? 17.507 -13.075 -12.974 1.00 68.50 289 LEU A C 1
ATOM 2280 O O . LEU A 1 289 ? 18.665 -13.065 -13.410 1.00 68.50 289 LEU A O 1
ATOM 2284 N N . PRO A 1 290 ? 16.575 -13.910 -13.485 1.00 60.69 290 PRO A N 1
ATOM 2285 C CA . PRO A 1 290 ? 16.854 -14.879 -14.540 1.00 60.69 290 PRO A CA 1
ATOM 2286 C C . PRO A 1 290 ? 17.393 -14.227 -15.819 1.00 60.69 290 PRO A C 1
ATOM 2288 O O . PRO A 1 290 ? 16.872 -13.223 -16.304 1.00 60.69 290 PRO A O 1
ATOM 2291 N N . VAL A 1 291 ? 18.407 -14.853 -16.424 1.00 49.75 291 VAL A N 1
ATOM 2292 C CA . VAL A 1 291 ? 19.076 -14.369 -17.650 1.00 49.75 291 VAL A CA 1
ATOM 2293 C C . VAL A 1 291 ? 18.107 -14.225 -18.833 1.00 49.75 291 VAL A C 1
ATOM 2295 O O . VAL A 1 291 ? 18.290 -13.336 -19.658 1.00 49.75 291 VAL A O 1
ATOM 2298 N N . THR A 1 292 ? 17.050 -15.040 -18.893 1.00 45.19 292 THR A N 1
ATOM 2299 C CA . THR A 1 292 ? 15.995 -15.001 -19.927 1.00 45.19 292 THR A CA 1
ATOM 2300 C C . THR A 1 292 ? 15.122 -13.746 -19.880 1.00 45.19 292 THR A C 1
ATOM 2302 O O . THR A 1 292 ? 14.369 -13.494 -20.814 1.00 45.19 292 THR A O 1
ATOM 2305 N N . GLN A 1 293 ? 15.240 -12.950 -18.819 1.00 52.38 293 GLN A N 1
ATOM 2306 C CA . GLN A 1 293 ? 14.578 -11.659 -18.665 1.00 52.38 293 GLN A CA 1
ATOM 2307 C C . GLN A 1 293 ? 15.551 -10.487 -18.614 1.00 52.38 293 GLN A C 1
ATOM 2309 O O . GLN A 1 293 ? 15.155 -9.352 -18.343 1.00 52.38 293 GLN A O 1
ATOM 2314 N N . ARG A 1 294 ? 16.827 -10.724 -18.941 1.00 52.62 294 ARG A N 1
ATOM 2315 C CA . ARG A 1 294 ? 17.646 -9.645 -19.477 1.00 52.62 294 ARG A CA 1
ATOM 2316 C C . ARG A 1 294 ? 16.960 -9.242 -20.769 1.00 52.62 294 ARG A C 1
ATOM 2318 O O . ARG A 1 294 ? 17.111 -9.930 -21.777 1.00 52.62 294 ARG A O 1
ATOM 2325 N N . PHE A 1 295 ? 16.150 -8.183 -20.705 1.00 54.78 295 PHE A N 1
ATOM 2326 C CA . PHE A 1 295 ? 15.646 -7.492 -21.883 1.00 54.78 295 PHE A CA 1
ATOM 2327 C C . PHE A 1 295 ? 16.804 -7.455 -22.862 1.00 54.78 295 PHE A C 1
ATOM 2329 O O . PHE A 1 295 ? 17.880 -7.023 -22.446 1.00 54.78 295 PHE A O 1
ATOM 2336 N N . PRO A 1 296 ? 16.680 -8.027 -24.066 1.00 51.22 296 PRO A N 1
ATOM 2337 C CA . PRO A 1 296 ? 17.821 -8.143 -24.947 1.00 51.22 296 PRO A CA 1
ATOM 2338 C C . PRO A 1 296 ? 18.298 -6.722 -25.249 1.00 51.22 296 PRO A C 1
ATOM 2340 O O . PRO A 1 296 ? 17.738 -6.035 -26.094 1.00 51.22 296 PRO A O 1
ATOM 2343 N N . LEU A 1 297 ? 19.325 -6.272 -24.521 1.00 50.91 297 LEU A N 1
ATOM 2344 C CA . LEU A 1 297 ? 19.835 -4.896 -24.533 1.00 50.91 297 LEU A CA 1
ATOM 2345 C C . LEU A 1 297 ? 20.290 -4.504 -25.949 1.00 50.91 297 LEU A C 1
AT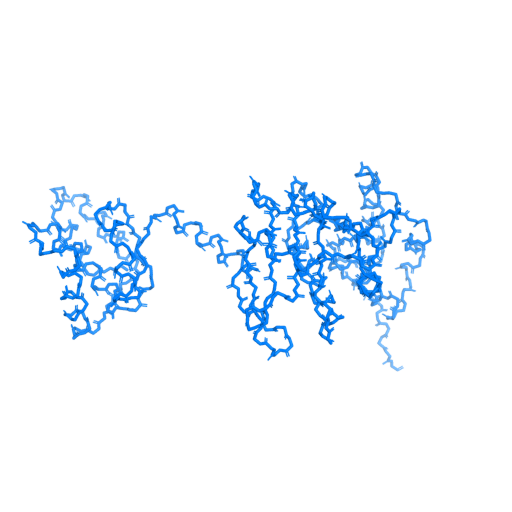OM 2347 O O . LEU A 1 297 ? 20.306 -3.340 -26.329 1.00 50.91 297 LEU A O 1
ATOM 2351 N N . ARG A 1 298 ? 20.562 -5.516 -26.785 1.00 47.94 298 ARG A N 1
ATOM 2352 C CA . ARG A 1 298 ? 20.853 -5.400 -28.217 1.00 47.94 298 ARG A CA 1
ATOM 2353 C C . ARG A 1 298 ? 19.655 -5.027 -29.109 1.00 47.94 298 ARG A C 1
ATOM 2355 O O . ARG A 1 298 ? 19.901 -4.597 -30.231 1.00 47.94 298 ARG A O 1
ATOM 2362 N N . ILE A 1 299 ? 18.404 -5.166 -28.659 1.00 50.72 299 ILE A N 1
ATOM 2363 C CA . ILE A 1 299 ? 17.180 -4.933 -29.464 1.00 50.72 299 ILE A CA 1
ATOM 2364 C C . ILE A 1 299 ? 16.585 -3.529 -29.236 1.00 50.72 299 ILE A C 1
ATOM 2366 O O . ILE A 1 299 ? 15.813 -3.043 -30.057 1.00 50.72 299 ILE A O 1
ATOM 2370 N N . LEU A 1 300 ? 17.049 -2.785 -28.223 1.00 54.56 300 LEU A N 1
ATOM 2371 C CA . LEU A 1 300 ? 16.549 -1.438 -27.894 1.00 54.56 300 LEU A CA 1
ATOM 2372 C C . LEU A 1 300 ? 16.794 -0.368 -28.983 1.00 54.56 300 LEU A C 1
ATOM 2374 O O . LEU A 1 300 ? 16.356 0.768 -28.836 1.00 54.56 300 LEU A O 1
ATOM 2378 N N . ARG A 1 301 ? 17.475 -0.704 -30.088 1.00 55.16 301 ARG A N 1
ATOM 2379 C CA . ARG A 1 301 ? 17.668 0.196 -31.239 1.00 55.16 301 ARG A CA 1
ATOM 2380 C C . ARG A 1 301 ? 16.509 0.195 -32.240 1.00 55.16 301 ARG A C 1
ATOM 2382 O O . ARG A 1 301 ? 16.440 1.119 -33.042 1.00 55.16 301 ARG A O 1
ATOM 2389 N N . ARG A 1 302 ? 15.650 -0.833 -32.242 1.00 60.59 302 ARG A N 1
ATOM 2390 C CA . ARG A 1 302 ? 14.485 -0.965 -33.140 1.00 60.59 302 ARG A CA 1
ATOM 2391 C C . ARG A 1 302 ? 13.388 -1.773 -32.451 1.00 60.59 302 ARG A C 1
ATOM 2393 O O . ARG A 1 302 ? 13.156 -2.922 -32.809 1.00 60.59 302 ARG A O 1
ATOM 2400 N N . LEU A 1 303 ? 12.761 -1.183 -31.439 1.00 67.62 303 LEU A N 1
ATOM 2401 C CA . LEU A 1 303 ? 11.563 -1.770 -30.846 1.00 67.62 303 LEU A CA 1
ATOM 2402 C C . LEU A 1 303 ? 10.356 -1.434 -31.718 1.00 67.62 303 LEU A C 1
ATOM 2404 O O . LEU A 1 303 ? 10.156 -0.281 -32.099 1.00 67.62 303 LEU A O 1
ATOM 2408 N N . THR A 1 304 ? 9.530 -2.433 -31.992 1.00 72.56 304 THR A N 1
ATOM 2409 C CA . THR A 1 304 ? 8.165 -2.218 -32.474 1.00 72.56 304 THR A CA 1
ATOM 2410 C C . THR A 1 304 ? 7.325 -1.501 -31.408 1.00 72.56 304 THR A C 1
ATOM 2412 O O . THR A 1 304 ? 7.703 -1.419 -30.232 1.00 72.56 304 THR A O 1
ATOM 2415 N N . ALA A 1 305 ? 6.160 -0.976 -31.798 1.00 73.69 305 ALA A N 1
ATOM 2416 C CA . ALA A 1 305 ? 5.225 -0.363 -30.852 1.00 73.69 305 ALA A CA 1
ATOM 2417 C C . ALA A 1 305 ? 4.803 -1.348 -29.742 1.00 73.69 305 ALA A C 1
ATOM 2419 O O . ALA A 1 305 ? 4.773 -0.975 -28.570 1.00 73.69 305 ALA A O 1
ATOM 2420 N N . ASP A 1 306 ? 4.574 -2.616 -30.095 1.00 72.75 306 ASP A N 1
ATOM 2421 C CA . ASP A 1 306 ? 4.182 -3.663 -29.147 1.00 72.75 306 ASP A CA 1
ATOM 2422 C C . ASP A 1 306 ? 5.313 -4.006 -28.168 1.00 72.75 306 ASP A C 1
ATOM 2424 O O . ASP A 1 306 ? 5.084 -4.122 -26.962 1.00 72.75 306 ASP A O 1
ATOM 2428 N N . GLU A 1 307 ? 6.554 -4.110 -28.650 1.00 75.56 307 GLU A N 1
ATOM 2429 C CA . GLU A 1 307 ? 7.719 -4.354 -27.789 1.00 75.56 307 GLU A CA 1
ATOM 2430 C C . GLU A 1 307 ? 8.001 -3.166 -26.861 1.00 75.56 307 GLU A C 1
ATOM 2432 O O . GLU A 1 307 ? 8.366 -3.361 -25.700 1.00 75.56 307 GLU A O 1
ATOM 2437 N N . THR A 1 308 ? 7.782 -1.940 -27.346 1.00 75.50 308 THR A N 1
ATOM 2438 C CA . THR A 1 308 ? 7.888 -0.711 -26.548 1.00 75.50 308 THR A CA 1
ATOM 2439 C C . THR A 1 308 ? 6.848 -0.711 -25.430 1.00 75.50 308 THR A C 1
ATOM 2441 O O . THR A 1 308 ? 7.196 -0.543 -24.262 1.00 75.50 308 THR A O 1
ATOM 2444 N N . ALA A 1 309 ? 5.582 -0.980 -25.759 1.00 75.88 309 ALA A N 1
ATOM 2445 C CA . ALA A 1 309 ? 4.501 -1.044 -24.781 1.00 75.88 309 ALA A CA 1
ATOM 2446 C C . ALA A 1 309 ? 4.726 -2.154 -23.739 1.00 75.88 309 ALA A C 1
ATOM 2448 O O . ALA A 1 309 ? 4.496 -1.947 -22.545 1.00 75.88 309 ALA A O 1
ATOM 2449 N N . LEU A 1 310 ? 5.215 -3.322 -24.167 1.00 76.69 310 LEU A N 1
ATOM 2450 C CA . LEU A 1 310 ? 5.545 -4.428 -23.269 1.00 76.69 310 LEU A CA 1
ATOM 2451 C C . LEU A 1 310 ? 6.693 -4.066 -22.315 1.00 76.69 310 LEU A C 1
ATOM 2453 O O . LEU A 1 310 ? 6.632 -4.389 -21.126 1.00 76.69 310 LEU A O 1
ATOM 2457 N N . LEU A 1 311 ? 7.720 -3.374 -22.812 1.00 76.88 311 LEU A N 1
ATOM 2458 C CA . LEU A 1 311 ? 8.843 -2.913 -22.002 1.00 76.88 311 LEU A CA 1
ATOM 2459 C C . LEU A 1 311 ? 8.404 -1.871 -20.965 1.00 76.88 311 LEU A C 1
ATOM 2461 O O . LEU A 1 311 ? 8.704 -2.033 -19.782 1.00 76.88 311 LEU A O 1
ATOM 2465 N N . GLU A 1 312 ? 7.647 -0.851 -21.379 1.00 80.06 312 GLU A N 1
ATOM 2466 C CA . GLU A 1 312 ? 7.107 0.170 -20.469 1.00 80.06 312 GLU A CA 1
ATOM 2467 C C . GLU A 1 312 ? 6.201 -0.441 -19.395 1.00 80.06 312 GLU A C 1
ATOM 2469 O O . GLU A 1 312 ? 6.260 -0.060 -18.225 1.00 80.06 312 GLU A O 1
ATOM 2474 N N . LYS A 1 313 ? 5.388 -1.438 -19.762 1.00 79.94 313 LYS A N 1
ATOM 2475 C CA . LYS A 1 313 ? 4.548 -2.175 -18.813 1.00 79.94 313 LYS A CA 1
ATOM 2476 C C . LYS A 1 313 ? 5.393 -2.914 -17.768 1.00 79.94 313 LYS A C 1
ATOM 2478 O O . LYS A 1 313 ? 5.115 -2.840 -16.565 1.00 79.94 313 LYS A O 1
ATOM 2483 N N . ASN A 1 314 ? 6.436 -3.615 -18.208 1.00 80.56 314 ASN A N 1
ATOM 2484 C CA . ASN A 1 314 ? 7.272 -4.424 -17.322 1.00 80.56 314 ASN A CA 1
ATOM 2485 C C . ASN A 1 314 ? 8.171 -3.572 -16.414 1.00 80.56 314 ASN A C 1
ATOM 2487 O O . ASN A 1 314 ? 8.365 -3.947 -15.259 1.00 80.56 314 ASN A O 1
ATOM 2491 N N . LEU A 1 315 ? 8.632 -2.412 -16.888 1.00 81.06 315 LEU A N 1
ATOM 2492 C CA . LEU A 1 315 ? 9.571 -1.523 -16.189 1.00 81.06 315 LEU A CA 1
ATOM 2493 C C . LEU A 1 315 ? 8.948 -0.204 -15.702 1.00 81.06 315 LEU A C 1
ATOM 2495 O O . LEU A 1 315 ? 9.667 0.769 -15.472 1.00 81.06 315 LEU A O 1
ATOM 2499 N N . ARG A 1 316 ? 7.617 -0.149 -15.552 1.00 78.38 316 ARG A N 1
ATOM 2500 C CA . ARG A 1 316 ? 6.882 1.045 -15.096 1.00 78.38 316 ARG A CA 1
ATOM 2501 C C . ARG A 1 316 ? 7.589 1.710 -13.891 1.00 78.38 316 ARG A C 1
ATOM 2503 O O . ARG A 1 316 ? 7.974 0.992 -12.969 1.00 78.38 316 ARG A O 1
ATOM 2510 N N . PRO A 1 317 ? 7.759 3.048 -13.876 1.00 82.06 317 PRO A N 1
ATOM 2511 C CA . PRO A 1 317 ? 7.157 4.054 -14.759 1.00 82.06 317 PRO A CA 1
ATOM 2512 C C . PRO A 1 317 ? 7.986 4.432 -16.001 1.00 82.06 317 PRO A C 1
ATOM 2514 O O . PRO A 1 317 ? 7.790 5.530 -16.515 1.00 82.06 317 PRO A O 1
ATOM 2517 N N . LEU A 1 318 ? 8.874 3.559 -16.492 1.00 83.00 318 LEU A N 1
ATOM 2518 C CA . LEU A 1 318 ? 9.670 3.799 -17.700 1.00 83.00 318 LEU A CA 1
ATOM 2519 C C . LEU A 1 318 ? 8.840 4.378 -18.856 1.00 83.00 318 LEU A C 1
ATOM 2521 O O . LEU A 1 318 ? 7.766 3.862 -19.183 1.00 83.00 318 LEU A O 1
ATOM 2525 N N . LYS A 1 319 ? 9.391 5.407 -19.507 1.00 82.25 319 LYS A N 1
ATOM 2526 C CA . LYS A 1 319 ? 8.896 5.941 -20.776 1.00 82.25 319 LYS A CA 1
ATOM 2527 C C . LYS A 1 319 ? 10.006 5.992 -21.813 1.00 82.25 319 LYS A C 1
ATOM 2529 O O . LYS A 1 319 ? 11.065 6.565 -21.567 1.00 82.25 319 LYS A O 1
ATOM 2534 N N . LEU A 1 320 ? 9.754 5.408 -22.978 1.00 77.88 320 LEU A N 1
ATOM 2535 C CA . LEU A 1 320 ? 10.676 5.479 -24.103 1.00 77.88 320 LEU A CA 1
ATOM 2536 C C . LEU A 1 320 ? 10.307 6.644 -25.016 1.00 77.88 320 LEU A C 1
ATOM 2538 O O . LEU A 1 320 ? 9.189 6.740 -25.516 1.00 77.88 320 LEU A O 1
ATOM 2542 N N . THR A 1 321 ? 11.275 7.511 -25.280 1.00 74.44 321 THR A N 1
ATOM 2543 C CA . THR A 1 321 ? 11.160 8.569 -26.284 1.00 74.44 321 THR A CA 1
ATOM 2544 C C . THR A 1 321 ? 11.800 8.057 -27.568 1.00 74.44 321 THR A C 1
ATOM 2546 O O . THR A 1 321 ? 12.996 8.241 -27.792 1.00 74.44 321 THR A O 1
ATOM 2549 N N . ASN A 1 322 ? 11.049 7.323 -28.389 1.00 65.12 322 ASN A N 1
ATOM 2550 C CA . ASN A 1 322 ? 11.534 6.970 -29.723 1.00 65.12 322 ASN A CA 1
ATOM 2551 C C . ASN A 1 322 ? 11.455 8.203 -30.639 1.00 65.12 322 ASN A C 1
ATOM 2553 O O . ASN A 1 322 ? 10.362 8.677 -30.928 1.00 65.12 322 ASN A O 1
ATOM 2557 N N . ASP A 1 323 ? 12.598 8.640 -31.177 1.00 50.16 323 ASP A N 1
ATOM 2558 C CA . ASP A 1 323 ? 12.719 9.608 -32.291 1.00 50.16 323 ASP A CA 1
ATOM 2559 C C . ASP A 1 323 ? 12.309 9.013 -33.661 1.00 50.16 323 ASP A C 1
ATOM 2561 O O . ASP A 1 323 ? 12.509 9.611 -34.712 1.00 50.16 323 ASP A O 1
ATOM 2565 N N . SER A 1 324 ? 11.758 7.798 -33.682 1.00 42.97 324 SER A N 1
ATOM 2566 C CA . SER A 1 324 ? 11.334 7.094 -34.900 1.00 42.97 324 SER A CA 1
ATOM 2567 C C . SER A 1 324 ? 10.114 6.216 -34.621 1.00 42.97 324 SER A C 1
ATOM 2569 O O . SER A 1 324 ? 10.109 5.006 -34.828 1.00 42.97 324 SER A O 1
ATOM 2571 N N . LEU A 1 325 ? 9.032 6.837 -34.150 1.00 40.47 325 LEU A N 1
ATOM 2572 C CA . LEU A 1 325 ? 7.726 6.419 -34.651 1.00 40.47 325 LEU A CA 1
ATOM 2573 C C . LEU A 1 325 ? 7.698 6.876 -36.109 1.00 40.47 325 LEU A C 1
ATOM 2575 O O . LEU A 1 325 ? 7.359 8.029 -36.376 1.00 40.47 325 LEU A O 1
ATOM 2579 N N . ASP A 1 326 ? 8.128 6.006 -37.031 1.00 36.00 326 ASP A N 1
ATOM 2580 C CA . ASP A 1 326 ? 7.831 6.202 -38.448 1.00 36.00 326 ASP A CA 1
ATOM 2581 C C . ASP A 1 326 ? 6.324 6.417 -38.530 1.00 36.00 326 ASP A C 1
ATOM 2583 O O . ASP A 1 326 ? 5.507 5.538 -38.239 1.00 36.00 326 ASP A O 1
ATOM 2587 N N . THR A 1 327 ? 5.970 7.665 -38.807 1.00 28.67 327 THR A N 1
ATOM 2588 C CA . THR A 1 327 ? 4.605 8.084 -39.030 1.00 28.67 327 THR A CA 1
ATOM 2589 C C . THR A 1 327 ? 4.191 7.321 -40.274 1.00 28.67 327 THR A C 1
ATOM 2591 O O . THR A 1 327 ? 4.772 7.527 -41.337 1.00 28.67 327 THR A O 1
ATOM 2594 N N . LEU A 1 328 ? 3.263 6.376 -40.117 1.00 30.97 328 LEU A N 1
ATOM 2595 C CA . LEU A 1 328 ? 2.622 5.702 -41.239 1.00 30.97 328 LEU A CA 1
ATOM 2596 C C . LEU A 1 328 ? 2.115 6.784 -42.205 1.00 30.97 328 LEU A C 1
ATOM 2598 O O . LEU A 1 328 ? 1.171 7.505 -41.875 1.00 30.97 328 LEU A O 1
ATOM 2602 N N . VAL A 1 329 ? 2.778 6.906 -43.357 1.00 32.50 329 VAL A N 1
ATOM 2603 C CA . VAL A 1 329 ? 2.264 7.564 -44.564 1.00 32.50 329 VAL A CA 1
ATOM 2604 C C . VAL A 1 329 ? 1.889 6.476 -45.549 1.00 32.50 329 VAL A C 1
ATOM 2606 O O . VAL A 1 329 ? 2.727 5.566 -45.751 1.00 32.50 329 VAL A O 1
#

Radius of gyration: 27.27 Å; chains: 1; bounding box: 52×75×79 Å

Foldseek 3Di:
DEPLQLVVLVPDPDPVSSVVSVVVVVVDDYAAADPVQLVQQLVQVCVQLPPDPDPVSVSVSSLLSSCLRRVNAEDEDPDPSCVVSQVSSCVRRVHGYYYPVVVVVVVVCVVVVPAADLPCLVPARKTKHWDDPVCLVVCLVFFQPVVVPRDSVNVVVLCVQQHDPDPQKTKIFIDHVNHTAWIWIWGCPDLQEIEIQDTTGGDDPCRLSVLLVVLVVSLVVCVVSNRQKYKYQHQRDDVSSVVSLVVQQWDDQPRMTMAGADPDEEALLVCLVVVVVSQVVCVVVVTNGDPVPPPPSVCSVDDDPVSQVVVCSRHPPYDHDDPDPPDDD

pLDDT: mean 78.39, std 13.8, range [28.67, 96.62]

Sequence (329 aa):
MTGELFNEITRLASPEVRQGQRDLAHEFTRISGPVEVFDSCYTKLSSIMGLAKNDRESSDLRHLAHTAAAEVEFFVTRDEKILKFRKEIENETGVIAMRPADLLIEIDQVRNLASYQPVRLLGTALEVRKVERQQRENLEIFFINRAFGEKKSDFRRTLSTILPSNPAVESAVILDNGEPMALYGTDRTNPDILTVPCLRFYRGRLARTLARQIIAMVIESSTANHCSITSVTDDWLEPYVEEALAESGFVKVGVRWIKLNYAAIGTGSDVSAGLEKLLEHARCSGFELPVTQRFPLRILRRLTADETALLEKNLRPLKLTNDSLDTLV

Secondary structure (DSSP, 8-state):
--THHHHHHHT-S-HHHHHHHHHHHHTSPPP---HHHHHHHHHHHHHHH-S-SSHHHHHHHHHHHHHHHTT--EEE---HHHHHTHHHHHHHHS-EEE-HHHHHHHHHHHHTTTSSSEEEETTEEEEEEEPPGGGHHHHHHHH--GGGT--HHHHHHHHHHHSSSSTTEEEEEEEETTEEEEEEEEEEEETTEEEEEEEEE-SSTTHHHHHHHHHHHHHHHHHHTT-SEEEE--TT--HHHHHHHHHTT-EEETTEEEEE----EE-HHHHHHHHHHHHHHHHHTT----GGGS--TTTTTS--HHHHHHHHHHTTT-EE--TT-----